Protein AF-A0A0H5QST7-F1 (afdb_monomer_lite)

Foldseek 3Di:
DDDDDDPPPVPPPVVNVVVVLVVVVVVVVVVVVPDDDDDDDDDDDDDDDDDDDDDPPPPDPDPDDDQVPPLDDPPPDPLVVDDLCVQFDCPVQPDDDQVRQVPDDPQFWKWFWDADPNDIDTAIWGFDDADPVVQWTKIWGPSDADPVRHTDIDTDHPLGIGTPPDDPVSSVVRSVSSSVVSVVSSVVVVVVSVVVSDDPVVDDDDDPVVVVVVVVVVVVVVVVVVVVVVVVVVVD

Organism: NCBI:txid70186

Secondary structure (DSSP, 8-state):
------TTGGG--HHHHHHHHHHHHHHHHHHHHS---------------------S-------PPPTTT-S--TTS-GGGG--GGGG--HHHH--S-HHHHHTSSSSEEEEEEEEETTEEEEEEEEEEEEETTTTEEEEEEEEEE-TTSSEEEEEE-GGGEEETTS-HHHHHHHHHHHHHHHHHHHHHHHHHHHHHTS-GGGSPPPPHHHHHHHHHHHHHHHHHHHHHHHHHHTT-

pLDDT: mean 70.68, std 23.51, range [26.77, 97.25]

Radius of gyration: 26.57 Å; chains: 1; bounding box: 48×81×63 Å

Structure (mmCIF, N/CA/C/O backbone):
data_AF-A0A0H5QST7-F1
#
_entry.id   AF-A0A0H5QST7-F1
#
loop_
_atom_site.group_PDB
_atom_site.id
_atom_site.type_symbol
_atom_site.label_atom_id
_atom_site.label_alt_id
_atom_site.label_comp_id
_atom_site.label_asym_id
_atom_site.label_entity_id
_atom_site.label_seq_id
_atom_site.pdbx_PDB_ins_code
_atom_site.Cartn_x
_atom_site.Cartn_y
_atom_site.Cartn_z
_atom_site.occupancy
_atom_site.B_iso_or_equiv
_atom_site.auth_seq_id
_atom_site.auth_comp_id
_atom_site.auth_asym_id
_atom_site.auth_atom_id
_atom_site.pdbx_PDB_model_num
ATOM 1 N N . ILE A 1 1 ? 6.461 12.827 -7.264 1.00 28.70 1 ILE A N 1
ATOM 2 C CA . ILE A 1 1 ? 6.942 13.111 -5.894 1.00 28.70 1 ILE A CA 1
ATOM 3 C C . ILE A 1 1 ? 6.846 11.798 -5.133 1.00 28.70 1 ILE A C 1
ATOM 5 O O . ILE A 1 1 ? 5.751 11.402 -4.749 1.00 28.70 1 ILE A O 1
ATOM 9 N N . GLY A 1 2 ? 7.945 11.042 -5.112 1.00 26.88 2 GLY A N 1
ATOM 10 C CA . GLY A 1 2 ? 8.047 9.799 -4.350 1.00 26.88 2 GLY A CA 1
ATOM 11 C C . GLY A 1 2 ? 8.231 10.144 -2.878 1.00 26.88 2 GLY A C 1
ATOM 12 O O . GLY A 1 2 ? 8.973 11.071 -2.557 1.00 26.88 2 GLY A O 1
ATOM 13 N N . ALA A 1 3 ? 7.509 9.458 -1.999 1.00 29.56 3 ALA A N 1
ATOM 14 C CA . ALA A 1 3 ? 7.717 9.586 -0.568 1.00 29.56 3 ALA A CA 1
ATOM 15 C C . ALA A 1 3 ? 9.060 8.923 -0.231 1.00 29.56 3 ALA A C 1
ATOM 17 O O . ALA A 1 3 ? 9.183 7.703 -0.275 1.00 29.56 3 ALA A O 1
ATOM 18 N N . HIS A 1 4 ? 10.082 9.730 0.040 1.00 26.77 4 HIS A N 1
ATOM 19 C CA . HIS A 1 4 ? 11.300 9.249 0.676 1.00 26.77 4 HIS A CA 1
ATOM 20 C C . HIS A 1 4 ? 10.986 9.054 2.160 1.00 26.77 4 HIS A C 1
ATOM 22 O O . HIS A 1 4 ? 10.865 10.027 2.902 1.00 26.77 4 HIS A O 1
ATOM 28 N N . TYR A 1 5 ? 10.811 7.805 2.583 1.00 37.44 5 TYR A N 1
ATOM 29 C CA . TYR A 1 5 ? 10.709 7.468 3.997 1.00 37.44 5 TYR A CA 1
ATOM 30 C C . TYR A 1 5 ? 12.119 7.286 4.555 1.00 37.44 5 TYR A C 1
ATOM 32 O O . TYR A 1 5 ? 12.871 6.418 4.117 1.00 37.44 5 TYR A O 1
ATOM 40 N N . SER A 1 6 ? 12.489 8.146 5.503 1.00 29.14 6 SER A N 1
ATOM 41 C CA . SER A 1 6 ? 13.682 7.947 6.323 1.00 29.14 6 SER A CA 1
ATOM 42 C C . SER A 1 6 ? 13.403 6.812 7.320 1.00 29.14 6 SER A C 1
ATOM 44 O O . SER A 1 6 ? 12.381 6.872 8.004 1.00 29.14 6 SER A O 1
ATOM 46 N N . PRO A 1 7 ? 14.276 5.800 7.453 1.00 32.72 7 PRO A N 1
ATOM 47 C CA . PRO A 1 7 ? 14.067 4.646 8.335 1.00 32.72 7 PRO A CA 1
ATOM 48 C C . PRO A 1 7 ? 14.171 4.964 9.844 1.00 32.72 7 PRO A C 1
ATOM 50 O O . PRO A 1 7 ? 14.162 4.053 10.663 1.00 32.72 7 PRO A O 1
ATOM 53 N N . HIS A 1 8 ? 14.240 6.240 10.243 1.00 30.84 8 HIS A N 1
ATOM 54 C CA . HIS A 1 8 ? 14.450 6.674 11.635 1.00 30.84 8 HIS A CA 1
ATOM 55 C C . HIS A 1 8 ? 13.199 7.201 12.372 1.00 30.84 8 HIS A C 1
ATOM 57 O O . HIS A 1 8 ? 13.316 7.844 13.415 1.00 30.84 8 HIS A O 1
ATOM 63 N N . VAL A 1 9 ? 11.983 6.923 11.889 1.00 39.91 9 VAL A N 1
ATOM 64 C CA . VAL A 1 9 ? 10.736 7.437 12.511 1.00 39.91 9 VAL A CA 1
ATOM 65 C C . VAL A 1 9 ? 10.459 6.842 13.906 1.00 39.91 9 VAL A C 1
ATOM 67 O O . VAL A 1 9 ? 9.707 7.423 14.685 1.00 39.91 9 VAL A O 1
ATOM 70 N N . SER A 1 10 ? 11.148 5.767 14.294 1.00 37.19 10 SER A N 1
ATOM 71 C CA . SER A 1 10 ? 11.104 5.194 15.649 1.00 37.19 10 SER A CA 1
ATOM 72 C C . SER A 1 10 ? 11.705 6.092 16.747 1.00 37.19 10 SER A C 1
ATOM 74 O O . SER A 1 10 ? 11.619 5.750 17.922 1.00 37.19 10 SER A O 1
ATOM 76 N N . GLN A 1 11 ? 12.269 7.258 16.403 1.00 39.84 11 GLN A N 1
ATOM 77 C CA . GLN A 1 11 ? 12.779 8.253 17.360 1.00 39.84 11 GLN A CA 1
ATOM 78 C C . GLN A 1 11 ? 12.043 9.604 17.310 1.00 39.84 11 GLN A C 1
ATOM 80 O O . GLN A 1 11 ? 12.602 10.635 17.693 1.00 39.84 11 GLN A O 1
ATOM 85 N N . LEU A 1 12 ? 10.780 9.646 16.866 1.00 42.09 12 LEU A N 1
ATOM 86 C CA . LEU A 1 12 ? 9.960 10.845 17.061 1.00 42.09 12 LEU A CA 1
ATOM 87 C C . LEU A 1 12 ? 9.657 11.031 18.555 1.00 42.09 12 LEU A C 1
ATOM 89 O O . LEU A 1 12 ? 8.726 10.464 19.117 1.00 42.09 12 LEU A O 1
ATOM 93 N N . ASN A 1 13 ? 10.508 11.842 19.181 1.00 44.59 13 ASN A N 1
ATOM 94 C CA . ASN A 1 13 ? 10.465 12.296 20.563 1.00 44.59 13 ASN A CA 1
ATOM 95 C C . ASN A 1 13 ? 9.018 12.634 20.979 1.00 44.59 13 ASN A C 1
ATOM 97 O O . ASN A 1 13 ? 8.383 13.488 20.355 1.00 44.59 13 ASN A O 1
ATOM 101 N N . GLY A 1 14 ? 8.487 11.979 22.019 1.00 43.78 14 GLY A N 1
ATOM 102 C CA . GLY A 1 14 ? 7.076 12.089 22.431 1.00 43.78 14 GLY A CA 1
ATOM 103 C C . GLY A 1 14 ? 6.599 13.527 22.693 1.00 43.78 14 GLY A C 1
ATOM 104 O O . GLY A 1 14 ? 5.418 13.834 22.542 1.00 43.78 14 GLY A O 1
ATOM 105 N N . ALA A 1 15 ? 7.527 14.445 22.980 1.00 43.59 15 ALA A N 1
ATOM 106 C CA . ALA A 1 15 ? 7.264 15.878 23.102 1.00 43.59 15 ALA A CA 1
ATOM 107 C C . ALA A 1 15 ? 6.857 16.557 21.773 1.00 43.59 15 ALA A C 1
ATOM 109 O O . ALA A 1 15 ? 6.071 17.507 21.783 1.00 43.59 15 ALA A O 1
ATOM 110 N N . LEU A 1 16 ? 7.358 16.080 20.627 1.00 42.66 16 LEU A N 1
ATOM 111 C CA . LEU A 1 16 ? 6.997 16.592 19.301 1.00 42.66 16 LEU A CA 1
ATOM 112 C C . LEU A 1 16 ? 5.572 16.152 18.933 1.00 42.66 16 LEU A C 1
ATOM 114 O O . LEU A 1 16 ? 4.761 16.980 18.530 1.00 42.66 16 LEU A O 1
ATOM 118 N N . LEU A 1 17 ? 5.243 14.876 19.167 1.00 45.28 17 LEU A N 1
ATOM 119 C CA . LEU A 1 17 ? 3.894 14.321 18.996 1.00 45.28 17 LEU A CA 1
ATOM 120 C C . LEU A 1 17 ? 2.861 15.034 19.886 1.00 45.28 17 LEU A C 1
ATOM 122 O O . LEU A 1 17 ? 1.774 15.362 19.415 1.00 45.28 17 LEU A O 1
ATOM 126 N N . ALA A 1 18 ? 3.211 15.357 21.136 1.00 46.75 18 ALA A N 1
ATOM 127 C CA . ALA A 1 18 ? 2.346 16.123 22.036 1.00 46.75 18 ALA A CA 1
ATOM 128 C C . ALA A 1 18 ? 2.093 17.563 21.545 1.00 46.75 18 ALA A C 1
ATOM 130 O O . ALA A 1 18 ? 0.950 18.020 21.552 1.00 46.75 18 ALA A O 1
ATOM 131 N N . LYS A 1 19 ? 3.126 18.261 21.045 1.00 46.31 19 LYS A N 1
ATOM 132 C CA . LYS A 1 19 ? 2.961 19.588 20.421 1.00 46.31 19 LYS A CA 1
ATOM 133 C C . LYS A 1 19 ? 2.099 19.532 19.156 1.00 46.31 19 LYS A C 1
ATOM 135 O O . LYS A 1 19 ? 1.253 20.401 18.966 1.00 46.31 19 LYS A O 1
ATOM 140 N N . TYR A 1 20 ? 2.257 18.504 18.320 1.00 42.06 20 TYR A N 1
ATOM 141 C CA . TYR A 1 20 ? 1.439 18.330 17.113 1.00 42.06 20 TYR A CA 1
ATOM 142 C C . TYR A 1 20 ? -0.034 18.031 17.429 1.00 42.06 20 TYR A C 1
ATOM 144 O O . TYR A 1 20 ? -0.915 18.584 16.770 1.00 42.06 20 TYR A O 1
ATOM 152 N N . ARG A 1 21 ? -0.316 17.244 18.479 1.00 44.59 21 ARG A N 1
ATOM 153 C CA . ARG A 1 21 ? -1.681 17.022 18.998 1.00 44.59 21 ARG A CA 1
ATOM 154 C C . ARG A 1 21 ? -2.353 18.327 19.443 1.00 44.59 21 ARG A C 1
ATOM 156 O O . ARG A 1 21 ? -3.540 18.515 19.205 1.00 44.59 21 ARG A O 1
ATOM 163 N N . GLN A 1 22 ? -1.590 19.250 20.029 1.00 42.50 22 GLN A N 1
ATOM 164 C CA . GLN A 1 22 ? -2.089 20.564 20.450 1.00 42.50 22 GLN A CA 1
ATOM 165 C C . GLN A 1 22 ? -2.412 21.482 19.254 1.00 42.50 22 GLN A C 1
ATOM 167 O O . GLN A 1 22 ? -3.466 22.111 19.224 1.00 42.50 22 GLN A O 1
ATOM 172 N N . VAL A 1 23 ? -1.552 21.501 18.228 1.00 45.44 23 VAL A N 1
ATOM 173 C CA . VAL A 1 23 ? -1.748 22.309 17.005 1.00 45.44 23 VAL A CA 1
ATOM 174 C C . VAL A 1 23 ? -2.932 21.810 16.166 1.00 45.44 23 VAL A C 1
ATOM 176 O O . VAL A 1 23 ? -3.656 22.618 15.579 1.00 45.44 23 VAL A O 1
ATOM 179 N N . LEU A 1 24 ? -3.177 20.494 16.148 1.00 40.28 24 LEU A N 1
ATOM 180 C CA . LEU A 1 24 ? -4.326 19.896 15.461 1.00 40.28 24 LEU A CA 1
ATOM 181 C C . LEU A 1 24 ? -5.670 20.372 16.026 1.00 40.28 24 LEU A C 1
ATOM 183 O O . LEU A 1 24 ? -6.605 20.503 15.244 1.00 40.28 24 LEU A O 1
ATOM 187 N N . ASN A 1 25 ? -5.766 20.704 17.317 1.00 49.47 25 ASN A N 1
ATOM 188 C CA . ASN A 1 25 ? -6.999 21.232 17.916 1.00 49.47 25 ASN A CA 1
ATOM 189 C C . ASN A 1 25 ? -7.219 22.729 17.620 1.00 49.47 25 ASN A C 1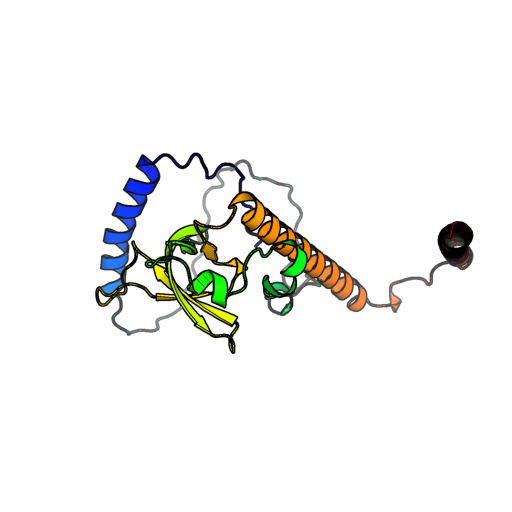
ATOM 191 O O . ASN A 1 25 ? -8.355 23.154 17.404 1.00 49.47 25 ASN A O 1
ATOM 195 N N . ASP A 1 26 ? -6.153 23.532 17.546 1.00 42.44 26 ASP A N 1
ATOM 196 C CA . ASP A 1 26 ? -6.269 24.989 17.373 1.00 42.44 26 ASP A CA 1
ATOM 197 C C . ASP A 1 26 ? -6.456 25.425 15.907 1.00 42.44 26 ASP A C 1
ATOM 199 O O . ASP A 1 26 ? -7.198 26.374 15.620 1.00 42.44 26 ASP A O 1
ATOM 203 N N . GLU A 1 27 ? -5.809 24.752 14.947 1.00 44.69 27 GLU A N 1
ATOM 204 C CA . GLU A 1 27 ? -5.917 25.119 13.527 1.00 44.69 27 GLU A CA 1
ATOM 205 C C . GLU A 1 27 ? -7.172 24.569 12.842 1.00 44.69 27 GLU A C 1
ATOM 207 O O . GLU A 1 27 ? -7.742 25.242 11.975 1.00 44.69 27 GLU A O 1
ATOM 212 N N . THR A 1 28 ? -7.639 23.379 13.227 1.00 45.34 28 THR A N 1
ATOM 213 C CA . THR A 1 28 ? -8.877 22.798 12.679 1.00 45.34 28 THR A CA 1
ATOM 214 C C . THR A 1 28 ? -10.099 23.623 13.092 1.00 45.34 28 THR A C 1
ATOM 216 O O . THR A 1 28 ? -10.933 23.952 12.244 1.00 45.34 28 THR A O 1
ATOM 219 N N . MET A 1 29 ? -10.141 24.098 14.343 1.00 38.53 29 MET A N 1
ATOM 220 C CA . MET A 1 29 ? -11.200 24.980 14.851 1.00 38.53 29 MET A CA 1
ATOM 221 C C . MET A 1 29 ? -11.201 26.370 14.196 1.00 38.53 29 MET A C 1
ATOM 223 O O . MET A 1 29 ? -12.265 26.970 14.015 1.00 38.53 29 MET A O 1
ATOM 227 N N . LYS A 1 30 ? -10.034 26.890 13.784 1.00 44.88 30 LYS A N 1
ATOM 228 C CA . LYS A 1 30 ? -9.943 28.147 13.018 1.00 44.88 30 LYS A CA 1
ATOM 229 C C . LYS A 1 30 ? -10.369 27.979 11.558 1.00 44.88 30 LYS A C 1
ATOM 231 O O . LYS A 1 30 ? -11.057 28.854 11.033 1.00 44.88 30 LYS A O 1
ATOM 236 N N . LYS A 1 31 ? -10.019 26.863 10.906 1.00 44.50 31 LYS A N 1
ATOM 237 C CA . LYS A 1 31 ? -10.370 26.609 9.494 1.00 44.50 31 LYS A CA 1
ATOM 238 C C . LYS A 1 31 ? -11.851 26.263 9.288 1.00 44.50 31 LYS A C 1
ATOM 240 O O . LYS A 1 31 ? -12.390 26.582 8.231 1.00 44.50 31 LYS A O 1
ATOM 245 N N . LEU A 1 32 ? -12.539 25.730 10.301 1.00 41.19 32 LEU A N 1
ATOM 246 C CA . LEU A 1 32 ? -13.988 25.480 10.243 1.00 41.19 32 LEU A CA 1
ATOM 247 C C . LEU A 1 32 ? -14.849 26.745 10.437 1.00 41.19 32 LEU A C 1
ATOM 249 O O . LEU A 1 32 ? -15.983 26.782 9.971 1.00 41.19 32 LEU A O 1
ATOM 253 N N . LYS A 1 33 ? -14.322 27.819 11.047 1.00 40.47 33 LYS A N 1
ATOM 254 C CA . LYS A 1 33 ? -15.057 29.091 11.228 1.00 40.47 33 LYS A CA 1
ATOM 255 C C . LYS A 1 33 ? -14.907 30.086 10.067 1.00 40.47 33 LYS A C 1
ATOM 257 O O . LYS A 1 33 ? -15.639 31.072 10.019 1.00 40.47 33 LYS A O 1
ATOM 262 N N . ALA A 1 34 ? -13.973 29.856 9.142 1.00 40.47 34 ALA A N 1
ATOM 263 C CA . ALA A 1 34 ? -13.536 30.857 8.161 1.00 40.47 34 ALA A CA 1
ATOM 264 C C . ALA A 1 34 ? -14.005 30.616 6.712 1.00 40.47 34 ALA A C 1
ATOM 266 O O . ALA A 1 34 ? -13.448 31.204 5.789 1.00 40.47 34 ALA A O 1
ATOM 267 N N . THR A 1 35 ? -15.029 29.792 6.475 1.00 36.38 35 THR A N 1
ATOM 268 C CA . THR A 1 35 ? -15.587 29.604 5.124 1.00 36.38 35 THR A CA 1
ATOM 269 C C . THR A 1 35 ? -17.031 30.095 5.044 1.00 36.38 35 THR A C 1
ATOM 271 O O . THR A 1 35 ? -17.990 29.339 5.143 1.00 36.38 35 THR A O 1
ATOM 274 N N . LYS A 1 36 ? -17.196 31.405 4.819 1.00 32.91 36 LYS A N 1
ATOM 275 C CA . LYS A 1 36 ? -18.381 31.912 4.109 1.00 32.91 36 LYS A CA 1
ATOM 276 C C . LYS A 1 36 ? -18.106 31.823 2.602 1.00 32.91 36 LYS A C 1
ATOM 278 O O . LYS A 1 36 ? -17.020 32.227 2.181 1.00 32.91 36 LYS A O 1
ATOM 283 N N . PRO A 1 37 ? -19.043 31.326 1.777 1.00 42.66 37 PRO A N 1
ATOM 284 C CA . PRO A 1 37 ? -18.826 31.192 0.347 1.00 42.66 37 PRO A CA 1
ATOM 285 C C . PRO A 1 37 ? -19.192 32.510 -0.330 1.00 42.66 37 PRO A C 1
ATOM 287 O O . PRO A 1 37 ? -20.360 32.775 -0.597 1.00 42.66 37 PRO A O 1
ATOM 290 N N . SER A 1 38 ? -18.209 33.361 -0.611 1.00 35.00 38 SER A N 1
ATOM 291 C CA . SER A 1 38 ? -18.441 34.489 -1.516 1.00 35.00 38 SER A CA 1
ATOM 292 C C . SER A 1 38 ? -17.148 35.139 -1.991 1.00 35.00 38 SER A C 1
ATOM 294 O O . SER A 1 38 ? -16.234 35.372 -1.208 1.00 35.00 38 SER A O 1
ATOM 296 N N . ALA A 1 39 ? -17.189 35.521 -3.269 1.00 30.84 39 ALA A N 1
ATOM 297 C CA . ALA A 1 39 ? -16.342 36.494 -3.953 1.00 30.84 39 ALA A CA 1
ATOM 298 C C . ALA A 1 39 ? -15.023 35.987 -4.564 1.00 30.84 39 ALA A C 1
ATOM 300 O O . ALA A 1 39 ? -13.921 36.170 -4.059 1.00 30.84 39 ALA A O 1
ATOM 301 N N . SER A 1 40 ? -15.181 35.468 -5.784 1.00 42.47 40 SER A N 1
ATOM 302 C CA . SER A 1 40 ? -14.319 35.784 -6.927 1.00 42.47 40 SER A CA 1
ATOM 303 C C . SER A 1 40 ? -13.827 37.238 -6.889 1.00 42.47 40 SER A C 1
ATOM 305 O O . SER A 1 40 ? -14.658 38.142 -6.898 1.00 42.47 40 SER A O 1
ATOM 307 N N . LEU A 1 41 ? -12.508 37.470 -6.905 1.00 34.81 41 LEU A N 1
ATOM 308 C CA . LEU A 1 41 ? -11.925 38.733 -7.370 1.00 34.81 41 LEU A CA 1
ATOM 309 C C . LEU A 1 41 ? -10.435 38.604 -7.747 1.00 34.81 41 LEU A C 1
ATOM 311 O O . LEU A 1 41 ? -9.552 38.438 -6.918 1.00 34.81 41 LEU A O 1
ATOM 315 N N . LYS A 1 42 ? -10.220 38.733 -9.060 1.00 36.62 42 LYS A N 1
ATOM 316 C CA . LYS A 1 42 ? -9.192 39.516 -9.769 1.00 36.62 42 LYS A CA 1
ATOM 317 C C . LYS A 1 42 ? -7.708 39.365 -9.386 1.00 36.62 42 LYS A C 1
ATOM 319 O O . LYS A 1 42 ? -7.176 39.952 -8.456 1.00 36.62 42 LYS A O 1
ATOM 324 N N . ARG A 1 43 ? -7.029 38.725 -10.336 1.00 42.44 43 ARG A N 1
ATOM 325 C CA . ARG A 1 43 ? -5.617 38.816 -10.721 1.00 42.44 43 ARG A CA 1
ATOM 326 C C . ARG A 1 43 ? -5.138 40.268 -10.916 1.00 42.44 43 ARG A C 1
ATOM 328 O O . ARG A 1 43 ? -5.661 40.964 -11.783 1.00 42.44 43 ARG A O 1
ATOM 335 N N . THR A 1 44 ? -4.052 40.655 -10.243 1.00 34.69 44 THR A N 1
ATOM 336 C CA . THR A 1 44 ? -3.187 41.788 -10.633 1.00 34.69 44 THR A CA 1
ATOM 337 C C . THR A 1 44 ? -1.712 41.466 -10.384 1.00 34.69 44 THR A C 1
ATOM 339 O O . THR A 1 44 ? -1.338 41.021 -9.303 1.00 34.69 44 THR A O 1
ATOM 342 N N . LYS A 1 45 ? -0.884 41.693 -11.413 1.00 44.22 45 LYS A N 1
ATOM 343 C CA . LYS A 1 45 ? 0.584 41.581 -11.408 1.00 44.22 45 LYS A CA 1
ATOM 344 C C . LYS A 1 45 ? 1.217 42.744 -10.633 1.00 44.22 45 LYS A C 1
ATOM 346 O O . LYS A 1 45 ? 0.819 43.884 -10.862 1.00 44.22 45 LYS A O 1
ATOM 351 N N . LYS A 1 46 ? 2.296 42.489 -9.886 1.00 34.47 46 LYS A N 1
ATOM 352 C CA . LYS A 1 46 ? 3.408 43.446 -9.750 1.00 34.47 46 LYS A CA 1
ATOM 353 C C . LYS A 1 46 ? 4.699 42.740 -9.331 1.00 34.47 46 LYS A C 1
ATOM 355 O O . LYS A 1 46 ? 4.701 41.938 -8.407 1.00 34.47 46 LYS A O 1
ATOM 360 N N . ASN A 1 47 ? 5.762 43.048 -10.068 1.00 41.19 47 ASN A N 1
ATOM 361 C CA . ASN A 1 47 ? 7.123 42.562 -9.878 1.00 41.19 47 ASN A CA 1
ATOM 362 C C . ASN A 1 47 ? 7.759 43.222 -8.648 1.00 41.19 47 ASN A C 1
ATOM 364 O O . ASN A 1 47 ? 7.720 44.447 -8.532 1.00 41.19 47 ASN A O 1
ATOM 368 N N . HIS A 1 48 ? 8.404 42.423 -7.801 1.00 29.92 48 HIS A N 1
ATOM 369 C CA . HIS A 1 48 ? 9.402 42.878 -6.839 1.00 29.92 48 HIS A CA 1
ATOM 370 C C . HIS A 1 48 ? 10.452 41.769 -6.687 1.00 29.92 48 HIS A C 1
ATOM 372 O O . HIS A 1 48 ? 10.116 40.651 -6.310 1.00 29.92 48 HIS A O 1
ATOM 378 N N . ILE A 1 49 ? 11.694 42.071 -7.062 1.00 44.72 49 ILE A N 1
ATOM 379 C CA . ILE A 1 49 ? 12.885 41.280 -6.732 1.00 44.72 49 ILE A CA 1
ATOM 380 C C . ILE A 1 49 ? 13.508 42.004 -5.539 1.00 44.72 49 ILE A C 1
ATOM 382 O O . ILE A 1 49 ? 13.752 43.208 -5.662 1.00 44.72 49 ILE A O 1
ATOM 386 N N . PRO A 1 50 ? 13.732 41.319 -4.406 1.00 38.47 50 PRO A N 1
ATOM 387 C CA . PRO A 1 50 ? 15.074 41.425 -3.841 1.00 38.47 50 PRO A CA 1
ATOM 388 C C . PRO A 1 50 ? 15.614 40.160 -3.149 1.00 38.47 50 PRO A C 1
ATOM 390 O O . PRO A 1 50 ? 14.885 39.362 -2.571 1.00 38.47 50 PRO A O 1
ATOM 393 N N . GLU A 1 51 ? 16.948 40.111 -3.199 1.00 30.42 51 GLU A N 1
ATOM 394 C CA . GLU A 1 51 ? 17.906 39.520 -2.256 1.00 30.42 51 GLU A CA 1
ATOM 395 C C . GLU A 1 51 ? 18.067 37.990 -2.209 1.00 30.42 51 GLU A C 1
ATOM 397 O O . GLU A 1 51 ? 17.327 37.243 -1.576 1.00 30.42 51 GLU A O 1
ATOM 402 N N . VAL A 1 52 ? 19.122 37.533 -2.892 1.00 35.22 52 VAL A N 1
ATOM 403 C CA . VAL A 1 52 ? 19.597 36.148 -2.916 1.00 35.22 52 VAL A CA 1
ATOM 404 C C . VAL A 1 52 ? 20.373 35.866 -1.628 1.00 35.22 52 VAL A C 1
ATOM 406 O O . VAL A 1 52 ? 21.540 36.235 -1.510 1.00 35.22 52 VAL A O 1
ATOM 409 N N . GLN A 1 53 ? 19.749 35.168 -0.679 1.00 31.91 53 GLN A N 1
ATOM 410 C CA . GLN A 1 53 ? 20.484 34.356 0.290 1.00 31.91 53 GLN A CA 1
ATOM 411 C C . GLN A 1 53 ? 20.774 32.997 -0.353 1.00 31.91 53 GLN A C 1
ATOM 413 O O . GLN A 1 53 ? 19.863 32.241 -0.687 1.00 31.91 53 GLN A O 1
ATOM 418 N N . TYR A 1 54 ? 22.058 32.715 -0.574 1.00 34.94 54 TYR A N 1
ATOM 419 C CA . TYR A 1 54 ? 22.533 31.431 -1.078 1.00 34.94 54 TYR A CA 1
ATOM 420 C C . TYR A 1 54 ? 22.332 30.352 -0.008 1.00 34.94 54 TYR A C 1
ATOM 422 O O . TYR A 1 54 ? 23.096 30.287 0.954 1.00 34.94 54 TYR A O 1
ATOM 430 N N . ASP A 1 55 ? 21.309 29.517 -0.185 1.00 33.69 55 ASP A N 1
ATOM 431 C CA . ASP A 1 55 ? 21.098 28.302 0.603 1.00 33.69 55 ASP A CA 1
ATOM 432 C C . ASP A 1 55 ? 21.770 27.107 -0.097 1.00 33.69 55 ASP A C 1
ATOM 434 O O . ASP A 1 55 ? 21.851 27.059 -1.328 1.00 33.69 55 ASP A O 1
ATOM 438 N N . ALA A 1 56 ? 22.294 26.159 0.678 1.00 35.62 56 ALA A N 1
ATOM 439 C CA . ALA A 1 56 ? 23.297 25.155 0.294 1.00 35.62 56 ALA A CA 1
ATOM 440 C C . ALA A 1 56 ? 22.801 24.033 -0.656 1.00 35.62 56 ALA A C 1
ATOM 442 O O . ALA A 1 56 ? 23.308 22.912 -0.636 1.00 35.62 56 ALA A O 1
ATOM 443 N N . LEU A 1 57 ? 21.824 24.331 -1.515 1.00 38.12 57 LEU A N 1
ATOM 444 C CA . LEU A 1 57 ? 21.263 23.451 -2.542 1.00 38.12 57 LEU A CA 1
ATOM 445 C C . LEU A 1 57 ? 21.475 23.999 -3.962 1.00 38.12 57 LEU A C 1
ATOM 447 O O . LEU A 1 57 ? 20.683 23.709 -4.859 1.00 38.12 57 LEU A O 1
ATOM 451 N N . SER A 1 58 ? 22.564 24.740 -4.205 1.00 35.94 58 SER A N 1
ATOM 452 C CA . SER A 1 58 ? 23.055 25.048 -5.559 1.00 35.94 58 SER A CA 1
ATOM 453 C C . SER A 1 58 ? 23.604 23.791 -6.253 1.00 35.94 58 SER A C 1
ATOM 455 O O . SER A 1 58 ? 24.763 23.688 -6.653 1.00 35.94 58 SER A O 1
ATOM 457 N N . ILE A 1 59 ? 22.735 22.799 -6.424 1.00 35.91 59 ILE A N 1
ATOM 458 C CA . ILE A 1 59 ? 22.929 21.697 -7.350 1.00 35.91 59 ILE A CA 1
ATOM 459 C C . ILE A 1 59 ? 22.867 22.326 -8.740 1.00 35.91 59 ILE A C 1
ATOM 461 O O . ILE A 1 59 ? 21.786 22.605 -9.236 1.00 35.91 59 ILE A O 1
ATOM 465 N N . ALA A 1 60 ? 24.053 22.605 -9.286 1.00 31.45 60 ALA A N 1
ATOM 466 C CA . ALA A 1 60 ? 24.388 22.847 -10.686 1.00 31.45 60 ALA A CA 1
ATOM 467 C C . ALA A 1 60 ? 23.349 23.618 -11.527 1.00 31.45 60 ALA A C 1
ATOM 469 O O . ALA A 1 60 ? 22.269 23.119 -11.826 1.00 31.45 60 ALA A O 1
ATOM 470 N N . ASN A 1 61 ? 23.757 24.787 -12.031 1.00 34.19 61 ASN A N 1
ATOM 471 C CA . ASN A 1 61 ? 23.102 25.547 -13.103 1.00 34.19 61 ASN A CA 1
ATOM 472 C C . ASN A 1 61 ? 22.970 24.737 -14.415 1.00 34.19 61 ASN A C 1
ATOM 474 O O . ASN A 1 61 ? 23.556 25.087 -15.437 1.00 34.19 61 ASN A O 1
ATOM 478 N N . TYR A 1 62 ? 22.188 23.663 -14.423 1.00 33.06 62 TYR A N 1
ATOM 479 C CA . TYR A 1 62 ? 21.589 23.153 -15.639 1.00 33.06 62 TYR A CA 1
ATOM 480 C C . TYR A 1 62 ? 20.400 24.061 -15.929 1.00 33.06 62 TYR A C 1
ATOM 482 O O . TYR A 1 62 ? 19.425 24.081 -15.179 1.00 33.06 62 TYR A O 1
ATOM 490 N N . GLN A 1 63 ? 20.492 24.842 -17.006 1.00 35.56 63 GLN A N 1
ATOM 491 C CA . GLN A 1 63 ? 19.318 25.436 -17.636 1.00 35.56 63 GLN A CA 1
ATOM 492 C C . GLN A 1 63 ? 18.401 24.279 -18.039 1.00 35.56 63 GLN A C 1
ATOM 494 O O . GLN A 1 63 ? 18.576 23.662 -19.087 1.00 35.56 63 GLN A O 1
ATOM 499 N N . LEU A 1 64 ? 17.475 23.924 -17.150 1.00 41.56 64 LEU A N 1
ATOM 500 C CA . LEU A 1 64 ? 16.442 22.950 -17.451 1.00 41.56 64 LEU A CA 1
ATOM 501 C C . LEU A 1 64 ? 15.608 23.514 -18.613 1.00 41.56 64 LEU A C 1
ATOM 503 O O . LEU A 1 64 ? 15.272 24.703 -18.582 1.00 41.56 64 LEU A O 1
ATOM 507 N N . PRO A 1 65 ? 15.291 22.703 -19.637 1.00 38.62 65 PRO A N 1
ATOM 508 C CA . PRO A 1 65 ? 14.452 23.145 -20.740 1.00 38.62 65 PRO A CA 1
ATOM 509 C C . PRO A 1 65 ? 13.133 23.726 -20.220 1.00 38.62 65 PRO A C 1
ATOM 511 O O . PRO A 1 65 ? 12.590 23.261 -19.213 1.00 38.62 65 PRO A O 1
ATOM 514 N N . SER A 1 66 ? 12.612 24.732 -20.926 1.00 45.44 66 SER A N 1
ATOM 515 C CA . SER A 1 66 ? 11.261 25.255 -20.706 1.00 45.44 66 SER A CA 1
ATOM 516 C C . SER A 1 66 ? 10.259 24.096 -20.651 1.00 45.44 66 SER A C 1
ATOM 518 O O . SER A 1 66 ? 10.410 23.114 -21.373 1.00 45.44 66 SER A O 1
ATOM 520 N N . CYS A 1 67 ? 9.213 24.184 -19.823 1.00 43.28 67 CYS A N 1
ATOM 521 C CA . CYS A 1 67 ? 8.220 23.109 -19.684 1.00 43.28 67 CYS A CA 1
ATOM 522 C C . CYS A 1 67 ? 7.516 22.732 -21.005 1.00 43.28 67 CYS A C 1
ATOM 524 O O . CYS A 1 67 ? 6.946 21.649 -21.090 1.00 43.28 67 CYS A O 1
ATOM 526 N N . ASN A 1 68 ? 7.598 23.589 -22.030 1.00 44.88 68 ASN A N 1
ATOM 527 C CA . ASN A 1 68 ? 7.125 23.315 -23.388 1.00 44.88 68 ASN A CA 1
ATOM 528 C C . ASN A 1 68 ? 8.108 22.490 -24.247 1.00 44.88 68 ASN A C 1
ATOM 530 O O . ASN A 1 68 ? 7.682 21.919 -25.245 1.00 44.88 68 ASN A O 1
ATOM 534 N N . ASP A 1 69 ? 9.386 22.404 -23.864 1.00 46.12 69 ASP A N 1
ATOM 535 C CA . ASP A 1 69 ? 10.440 21.626 -24.540 1.00 46.12 69 ASP A CA 1
ATOM 536 C C . ASP A 1 69 ? 10.684 20.259 -23.876 1.00 46.12 69 ASP A C 1
ATOM 538 O O . ASP A 1 69 ? 11.503 19.456 -24.332 1.00 46.12 69 ASP A O 1
ATOM 542 N N . LEU A 1 70 ? 9.978 19.965 -22.781 1.00 45.81 70 LEU A N 1
ATOM 543 C CA . LEU A 1 70 ? 9.992 18.639 -22.186 1.00 45.81 70 LEU A CA 1
ATOM 544 C C . LEU A 1 70 ? 9.168 17.700 -23.074 1.00 45.81 70 LEU A C 1
ATOM 546 O O . LEU A 1 70 ? 7.953 17.828 -23.181 1.00 45.81 70 LEU A O 1
ATOM 550 N N . VAL A 1 71 ? 9.819 16.668 -23.621 1.00 52.19 71 VAL A N 1
ATOM 551 C CA . VAL A 1 71 ? 9.152 15.492 -24.228 1.00 52.19 71 VAL A CA 1
ATOM 552 C C . VAL A 1 71 ? 8.166 14.833 -23.238 1.00 52.19 71 VAL A C 1
ATOM 554 O O . VAL A 1 71 ? 7.289 14.059 -23.615 1.00 52.19 71 VAL A O 1
ATOM 557 N N . TYR A 1 72 ? 8.297 15.158 -21.951 1.00 45.91 72 TYR A N 1
ATOM 558 C CA . TYR A 1 72 ? 7.485 14.671 -20.853 1.00 45.91 72 TYR A CA 1
ATOM 559 C C . TYR A 1 72 ? 6.463 15.728 -20.394 1.00 45.91 72 TYR A C 1
ATOM 561 O O . TYR A 1 72 ? 6.817 16.673 -19.691 1.00 45.91 72 TYR A O 1
ATOM 569 N N . ASP A 1 73 ? 5.185 15.532 -20.740 1.00 50.78 73 ASP A N 1
ATOM 570 C CA . ASP A 1 73 ? 4.059 16.281 -20.164 1.00 50.78 73 ASP A CA 1
ATOM 571 C C . ASP A 1 73 ? 3.676 15.679 -18.792 1.00 50.78 73 ASP A C 1
ATOM 573 O O . ASP A 1 73 ? 3.117 14.574 -18.736 1.00 50.78 73 ASP A O 1
ATOM 577 N N . PRO A 1 74 ? 3.928 16.376 -17.668 1.00 49.25 74 PRO A N 1
ATOM 578 C CA . PRO A 1 74 ? 3.597 15.877 -16.335 1.00 49.25 74 PRO A CA 1
ATOM 579 C C . PRO A 1 74 ? 2.085 15.732 -16.088 1.00 49.25 74 PRO A C 1
ATOM 581 O O . PRO A 1 74 ? 1.702 15.042 -15.143 1.00 49.25 74 PRO A O 1
ATOM 584 N N . ASN A 1 75 ? 1.220 16.326 -16.920 1.00 48.56 75 ASN A N 1
ATOM 585 C CA . ASN A 1 75 ? -0.235 16.282 -16.749 1.00 48.56 75 ASN A CA 1
ATOM 586 C C . ASN A 1 75 ? -0.915 15.072 -17.414 1.00 48.56 75 ASN A C 1
ATOM 588 O O . ASN A 1 75 ? -2.091 14.815 -17.141 1.00 48.56 75 ASN A O 1
ATOM 592 N N . ARG A 1 76 ? -0.216 14.300 -18.261 1.00 49.66 76 ARG A N 1
ATOM 593 C CA . ARG A 1 76 ? -0.835 13.214 -19.052 1.00 49.66 76 ARG A CA 1
ATOM 594 C C . ARG A 1 76 ? -0.785 11.823 -18.430 1.00 49.66 76 ARG A C 1
ATOM 596 O O . ARG A 1 76 ? -1.538 10.945 -18.861 1.00 49.66 76 ARG A O 1
ATOM 603 N N . ASP A 1 77 ? 0.059 11.580 -17.434 1.00 55.28 77 ASP A N 1
ATOM 604 C CA . ASP A 1 77 ? 0.442 10.199 -17.151 1.00 55.28 77 ASP A CA 1
ATOM 605 C C . ASP A 1 77 ? -0.465 9.520 -16.108 1.00 55.28 77 ASP A C 1
ATOM 607 O O . ASP A 1 77 ? -0.251 9.595 -14.895 1.00 55.28 77 ASP A O 1
ATOM 611 N N . ARG A 1 78 ? -1.475 8.774 -16.591 1.00 55.34 78 ARG A N 1
ATOM 612 C CA . ARG A 1 78 ? -2.267 7.811 -15.785 1.00 55.34 78 ARG A CA 1
ATOM 613 C C . ARG A 1 78 ? -1.370 6.848 -14.988 1.00 55.34 78 ARG A C 1
ATOM 615 O O . ARG A 1 78 ? -1.785 6.317 -13.966 1.00 55.34 78 ARG A O 1
ATOM 622 N N . VAL A 1 79 ? -0.125 6.681 -15.426 1.00 53.34 79 VAL A N 1
ATOM 623 C CA . VAL A 1 79 ? 0.912 5.815 -14.857 1.00 53.34 79 VAL A CA 1
ATOM 624 C C . VAL A 1 79 ? 1.449 6.344 -13.522 1.00 53.34 79 VAL A C 1
ATOM 626 O O . VAL A 1 79 ? 1.826 5.562 -12.649 1.00 53.34 79 VAL A O 1
ATOM 629 N N . GLN A 1 80 ? 1.413 7.660 -13.279 1.00 59.53 80 GLN A N 1
ATOM 630 C CA . GLN A 1 80 ? 1.719 8.183 -11.941 1.00 59.53 80 GLN A CA 1
ATOM 631 C C . GLN A 1 80 ? 0.672 7.767 -10.897 1.00 59.53 80 GLN A C 1
ATOM 633 O O . GLN A 1 80 ? 0.975 7.779 -9.705 1.00 59.53 80 GLN A O 1
ATOM 638 N N . ARG A 1 81 ? -0.528 7.364 -11.340 1.00 69.94 81 ARG A N 1
ATOM 639 C CA . ARG A 1 81 ? -1.665 6.981 -10.492 1.00 69.94 81 ARG A CA 1
ATOM 640 C C . ARG A 1 81 ? -1.830 5.467 -10.331 1.00 69.94 81 ARG A C 1
ATOM 642 O O . ARG A 1 81 ? -2.894 5.029 -9.904 1.00 69.94 81 ARG A O 1
ATOM 649 N N . LEU A 1 82 ? -0.816 4.665 -10.672 1.00 80.31 82 LEU A N 1
ATOM 650 C CA . LEU A 1 82 ? -0.864 3.221 -10.427 1.00 80.31 82 LEU A CA 1
ATOM 651 C C . LEU A 1 82 ? -1.039 2.952 -8.927 1.00 80.31 82 LEU A C 1
ATOM 653 O O . LEU A 1 82 ? -0.239 3.412 -8.104 1.00 80.31 82 LEU A O 1
ATOM 657 N N . SER A 1 83 ? -2.111 2.230 -8.596 1.00 87.19 83 SER A N 1
ATOM 658 C CA . SER A 1 83 ? -2.398 1.806 -7.228 1.00 87.19 83 SER A CA 1
ATOM 659 C C . SER A 1 83 ? -1.316 0.850 -6.741 1.00 87.19 83 SER A C 1
ATOM 661 O O . SER A 1 83 ? -0.764 0.087 -7.531 1.00 87.19 83 SER A O 1
ATOM 663 N N . LEU A 1 84 ? -1.020 0.892 -5.443 1.00 89.44 84 LEU A N 1
ATOM 664 C CA . LEU A 1 84 ? -0.001 0.031 -4.851 1.00 89.44 84 LEU A CA 1
ATOM 665 C C . LEU A 1 84 ? -0.414 -1.448 -4.880 1.00 89.44 84 LEU A C 1
ATOM 667 O O . LEU A 1 84 ? 0.425 -2.302 -5.121 1.00 89.44 84 LEU A O 1
ATOM 671 N N . GLU A 1 85 ? -1.712 -1.720 -4.754 1.00 89.81 85 GLU A N 1
ATOM 672 C CA . GLU A 1 85 ? -2.271 -3.081 -4.767 1.00 89.81 85 GLU A CA 1
ATOM 673 C C . GLU A 1 85 ? -2.048 -3.846 -6.076 1.00 89.81 85 GLU A C 1
ATOM 675 O O . GLU A 1 85 ? -2.184 -5.057 -6.107 1.00 89.81 85 GLU A O 1
ATOM 680 N N . LEU A 1 86 ? -1.737 -3.155 -7.180 1.00 89.38 86 LEU A N 1
ATOM 681 C CA . LEU A 1 86 ? -1.420 -3.824 -8.450 1.00 89.38 86 LEU A CA 1
ATOM 682 C C . LEU A 1 86 ? -0.082 -4.575 -8.401 1.00 89.38 86 LEU A C 1
ATOM 684 O O . LEU A 1 86 ? 0.221 -5.334 -9.315 1.00 89.38 86 LEU A O 1
ATOM 688 N N . PHE A 1 87 ? 0.728 -4.301 -7.381 1.00 91.00 87 PHE A N 1
ATOM 689 C CA . PHE A 1 87 ? 2.054 -4.873 -7.167 1.00 91.00 87 PHE A CA 1
ATOM 690 C C . PHE A 1 87 ? 2.099 -5.741 -5.914 1.00 91.00 87 PHE A C 1
ATOM 692 O O . PHE A 1 87 ? 3.187 -6.090 -5.462 1.00 91.00 87 PHE A O 1
ATOM 699 N N . ASP A 1 88 ? 0.932 -6.004 -5.332 1.00 91.69 88 ASP A N 1
ATOM 700 C CA . ASP A 1 88 ? 0.805 -6.785 -4.121 1.00 91.69 88 ASP A CA 1
ATOM 701 C C . ASP A 1 88 ? 0.825 -8.278 -4.438 1.00 91.69 88 ASP A C 1
ATOM 703 O O . ASP A 1 88 ? 0.190 -8.719 -5.396 1.00 91.69 88 ASP A O 1
ATOM 707 N N . ASP A 1 89 ? 1.545 -9.031 -3.614 1.00 89.44 89 ASP A N 1
ATOM 708 C CA . ASP A 1 89 ? 1.602 -10.487 -3.662 1.00 89.44 89 ASP A CA 1
ATOM 709 C C . ASP A 1 89 ? 1.066 -11.030 -2.327 1.00 89.44 89 ASP A C 1
ATOM 711 O O . ASP A 1 89 ? 1.805 -11.119 -1.337 1.00 89.44 89 ASP A O 1
ATOM 715 N N . PRO A 1 90 ? -0.248 -11.303 -2.239 1.00 87.75 90 PRO A N 1
ATOM 716 C CA . PRO A 1 90 ? -0.836 -11.796 -1.006 1.00 87.75 90 PRO A CA 1
ATOM 717 C C . PRO A 1 90 ? -0.322 -13.196 -0.651 1.00 87.75 90 PRO A C 1
ATOM 719 O O . PRO A 1 90 ? -0.194 -13.480 0.534 1.00 87.75 90 PRO A O 1
ATOM 722 N N . ASP A 1 91 ? 0.034 -14.036 -1.625 1.00 87.12 91 ASP A N 1
ATOM 723 C CA . ASP A 1 91 ? 0.448 -15.420 -1.370 1.00 87.12 91 ASP A CA 1
ATOM 724 C C . ASP A 1 91 ? 1.802 -15.485 -0.645 1.00 87.12 91 ASP A C 1
ATOM 726 O O . ASP A 1 91 ? 2.028 -16.360 0.194 1.00 87.12 91 ASP A O 1
ATOM 730 N N . GLU A 1 92 ? 2.704 -14.539 -0.927 1.00 87.88 92 GLU A N 1
ATOM 731 C CA . GLU A 1 92 ? 4.014 -14.479 -0.273 1.00 87.88 92 GLU A CA 1
ATOM 732 C C . GLU A 1 92 ? 3.957 -13.843 1.121 1.00 87.88 92 GLU A C 1
ATOM 734 O O . GLU A 1 92 ? 4.683 -14.282 2.019 1.00 87.88 92 GLU A O 1
ATOM 739 N N . PHE A 1 93 ? 3.129 -12.810 1.323 1.00 88.62 93 PHE A N 1
ATOM 740 C CA . PHE A 1 93 ? 3.200 -11.954 2.515 1.00 88.62 93 PHE A CA 1
ATOM 741 C C . PHE A 1 93 ? 2.010 -12.071 3.467 1.00 88.62 93 PHE A C 1
ATOM 743 O O . PHE A 1 93 ? 2.204 -11.920 4.679 1.00 88.62 93 PHE A O 1
ATOM 750 N N . GLU A 1 94 ? 0.801 -12.309 2.963 1.00 89.06 94 GLU A N 1
ATOM 751 C CA . GLU A 1 94 ? -0.407 -12.337 3.785 1.00 89.06 94 GLU A CA 1
ATOM 752 C C . GLU A 1 94 ? -0.413 -13.572 4.691 1.00 89.06 94 GLU A C 1
ATOM 754 O O . GLU A 1 94 ? -0.023 -14.666 4.294 1.00 89.06 94 GLU A O 1
ATOM 759 N N . THR A 1 95 ? -0.826 -13.386 5.945 1.00 90.62 95 THR A N 1
ATOM 760 C CA . THR A 1 95 ? -0.897 -14.491 6.923 1.00 90.62 95 THR A CA 1
ATOM 761 C C . THR A 1 95 ? -2.323 -14.922 7.213 1.00 90.62 95 THR A C 1
ATOM 763 O O . THR A 1 95 ? -2.532 -16.029 7.701 1.00 90.62 95 THR A O 1
ATOM 766 N N . ARG A 1 96 ? -3.291 -14.043 6.938 1.00 93.81 96 ARG A N 1
ATOM 767 C CA . ARG A 1 96 ? -4.710 -14.271 7.183 1.00 93.81 96 ARG A CA 1
ATOM 768 C C . ARG A 1 96 ? -5.547 -13.649 6.076 1.00 93.81 96 ARG A C 1
ATOM 770 O O . ARG A 1 96 ? -5.251 -12.565 5.573 1.00 93.81 96 ARG A O 1
ATOM 777 N N . THR A 1 97 ? -6.630 -14.316 5.731 1.00 93.62 97 THR A N 1
ATOM 778 C CA . THR A 1 97 ? -7.670 -13.776 4.859 1.00 93.62 97 THR A CA 1
ATOM 779 C C . THR A 1 97 ? -8.385 -12.591 5.526 1.00 93.62 97 THR A C 1
ATOM 781 O O . THR A 1 97 ? -8.344 -12.443 6.752 1.00 93.62 97 THR A O 1
ATOM 784 N N . PRO A 1 98 ? -9.072 -11.725 4.760 1.00 94.25 98 PRO A N 1
ATOM 785 C CA . PRO A 1 98 ? -9.847 -10.629 5.338 1.00 94.25 98 PRO A CA 1
ATOM 786 C C . PRO A 1 98 ? -10.870 -11.079 6.388 1.00 94.25 98 PRO A C 1
ATOM 788 O O . PRO A 1 98 ? -11.020 -10.405 7.405 1.00 94.25 98 PRO A O 1
ATOM 791 N N . ASP A 1 99 ? -11.516 -12.228 6.180 1.00 94.50 99 ASP A N 1
ATOM 792 C CA . ASP A 1 99 ? -12.487 -12.786 7.125 1.00 94.50 99 ASP A CA 1
ATOM 793 C C . ASP A 1 99 ? -11.816 -13.250 8.425 1.00 94.50 99 ASP A C 1
ATOM 795 O O . ASP A 1 99 ? -12.328 -12.994 9.513 1.00 94.50 99 ASP A O 1
ATOM 799 N N . GLU A 1 100 ? -10.635 -13.867 8.339 1.00 95.88 100 GLU A N 1
ATOM 800 C CA . GLU A 1 100 ? -9.840 -14.256 9.511 1.00 95.88 100 GLU A CA 1
ATOM 801 C C . GLU A 1 100 ? -9.344 -13.038 10.302 1.00 95.88 100 GLU A C 1
ATOM 803 O O . GLU A 1 100 ? -9.322 -13.070 11.533 1.00 95.88 100 GLU A O 1
ATOM 808 N N . TRP A 1 101 ? -8.993 -11.939 9.626 1.00 95.44 101 TRP A N 1
ATOM 809 C CA . TRP A 1 101 ? -8.672 -10.676 10.298 1.00 95.44 101 TRP A CA 1
ATOM 810 C C . TRP A 1 101 ? -9.870 -10.118 11.078 1.00 95.44 101 TRP A C 1
ATOM 812 O O . TRP A 1 101 ? -9.693 -9.613 12.185 1.00 95.44 101 TRP A O 1
ATOM 822 N N . LEU A 1 102 ? -11.087 -10.238 10.537 1.00 94.94 102 LEU A N 1
ATOM 823 C CA . LEU A 1 102 ? -12.315 -9.775 11.193 1.00 94.94 102 LEU A CA 1
ATOM 824 C C . LEU A 1 102 ? -12.779 -10.658 12.361 1.00 94.94 102 LEU A C 1
ATOM 826 O O . LEU A 1 102 ? -13.588 -10.211 13.174 1.00 94.94 102 LEU A O 1
ATOM 830 N N . GLN A 1 103 ? -12.270 -11.887 12.469 1.00 95.69 103 GLN A N 1
ATOM 831 C CA . GLN A 1 103 ? -12.551 -12.794 13.589 1.00 95.69 103 GLN A CA 1
ATOM 832 C C . GLN A 1 103 ? -11.699 -12.505 14.835 1.00 95.69 103 GLN A C 1
ATOM 834 O O . GLN A 1 103 ? -11.899 -13.137 15.875 1.00 95.69 103 GLN A O 1
ATOM 839 N N . LEU A 1 104 ? -10.754 -11.562 14.760 1.00 94.06 104 LEU A N 1
ATOM 840 C CA . LEU A 1 104 ? -9.949 -11.161 15.911 1.00 94.06 104 LEU A CA 1
ATOM 841 C C . LEU A 1 104 ? -10.803 -10.513 17.022 1.00 94.06 104 LEU A C 1
ATOM 843 O O . LEU A 1 104 ? -11.860 -9.938 16.745 1.00 94.06 104 LEU A O 1
ATOM 847 N N . PRO A 1 105 ? -10.347 -10.569 18.292 1.00 93.88 105 PRO A N 1
ATOM 848 C CA . PRO A 1 105 ? -11.048 -9.941 19.407 1.00 93.88 105 PRO A CA 1
ATOM 849 C C . PRO A 1 105 ? -11.300 -8.448 19.169 1.00 93.88 105 PRO A C 1
ATOM 851 O O . PRO A 1 105 ? -10.390 -7.697 18.819 1.00 93.88 105 PRO A O 1
ATOM 854 N N . GLN A 1 106 ? -12.542 -8.021 19.387 1.00 92.06 106 GLN A N 1
ATOM 855 C CA . GLN A 1 106 ? -12.953 -6.629 19.228 1.00 92.06 106 GLN A CA 1
ATOM 856 C C . GLN A 1 106 ? -12.596 -5.795 20.475 1.00 92.06 106 GLN A C 1
ATOM 858 O O . GLN A 1 106 ? -12.755 -6.293 21.594 1.00 92.06 106 GLN A O 1
ATOM 863 N N . PRO A 1 107 ? -12.200 -4.516 20.321 1.00 92.56 107 PRO A N 1
ATOM 864 C CA . PRO A 1 107 ? -11.952 -3.817 19.056 1.00 92.56 107 PRO A CA 1
ATOM 865 C C . PRO A 1 107 ? -10.662 -4.282 18.363 1.00 92.56 107 PRO A C 1
ATOM 867 O O . PRO A 1 107 ? -9.607 -4.344 18.998 1.00 92.56 107 PRO A O 1
ATOM 870 N N . ILE A 1 108 ? -10.739 -4.541 17.053 1.00 96.62 108 ILE A N 1
ATOM 871 C CA . ILE A 1 108 ? -9.582 -4.962 16.246 1.00 96.62 108 ILE A CA 1
ATOM 872 C C . ILE A 1 108 ? -8.617 -3.783 16.096 1.00 96.62 108 ILE A C 1
ATOM 874 O O . ILE A 1 108 ? -8.898 -2.846 15.346 1.00 96.62 108 ILE A O 1
ATOM 878 N N . GLN A 1 109 ? -7.490 -3.831 16.809 1.00 96.75 109 GLN A N 1
ATOM 879 C CA . GLN A 1 109 ? -6.464 -2.786 16.786 1.00 96.75 109 GLN A CA 1
ATOM 880 C C . GLN A 1 109 ? -5.623 -2.842 15.509 1.00 96.75 109 GLN A C 1
ATOM 882 O O . GLN A 1 109 ? -5.194 -3.916 15.071 1.00 96.75 109 GLN A O 1
ATOM 887 N N . ALA A 1 110 ? -5.393 -1.676 14.915 1.00 97.00 110 ALA A N 1
ATOM 888 C CA . ALA A 1 110 ? -4.558 -1.519 13.739 1.00 97.00 110 ALA A CA 1
ATOM 889 C C . ALA A 1 110 ? -4.033 -0.084 13.626 1.00 97.00 110 ALA A C 1
ATOM 891 O O . ALA A 1 110 ? -4.592 0.855 14.185 1.00 97.00 110 ALA A O 1
ATOM 892 N N . LYS A 1 111 ? -3.041 0.116 12.767 1.00 95.94 111 LYS A N 1
ATOM 893 C CA . LYS A 1 111 ? -2.577 1.427 12.317 1.00 95.94 111 LYS A CA 1
ATOM 894 C C . LYS A 1 111 ? -2.941 1.632 10.860 1.00 95.94 111 LYS A C 1
ATOM 896 O O . LYS A 1 111 ? -2.770 0.737 10.035 1.00 95.94 111 LYS A O 1
ATOM 901 N N . ALA A 1 112 ? -3.370 2.834 10.500 1.00 93.69 112 ALA A N 1
ATOM 902 C CA . ALA A 1 112 ? -3.678 3.170 9.117 1.00 93.69 112 ALA A CA 1
ATOM 903 C C . ALA A 1 112 ? -2.974 4.436 8.640 1.00 93.69 112 ALA A C 1
ATOM 905 O O . ALA A 1 112 ? -2.709 5.369 9.402 1.00 93.69 112 ALA A O 1
ATOM 906 N N . LEU A 1 113 ? -2.689 4.467 7.338 1.00 90.44 113 LEU A N 1
ATOM 907 C CA . LEU A 1 113 ? -1.956 5.564 6.724 1.00 90.44 113 LEU A CA 1
ATOM 908 C C . LEU A 1 113 ? -2.837 6.815 6.564 1.00 90.44 113 LEU A C 1
ATOM 910 O O . LEU A 1 113 ? -3.911 6.802 5.939 1.00 90.44 113 LEU A O 1
ATOM 914 N N . TRP A 1 114 ? -2.324 7.932 7.066 1.00 85.25 114 TRP A N 1
ATOM 915 C CA . TRP A 1 114 ? -2.949 9.244 7.024 1.00 85.25 114 TRP A CA 1
ATOM 916 C C . TRP A 1 114 ? -1.976 10.295 6.484 1.00 85.25 114 TRP A C 1
ATOM 918 O O . TRP A 1 114 ? -0.775 10.205 6.704 1.00 85.25 114 TRP A O 1
ATOM 928 N N . CYS A 1 115 ? -2.479 11.294 5.757 1.00 82.38 115 CYS A N 1
ATOM 929 C CA . CYS A 1 115 ? -1.654 12.373 5.214 1.00 82.38 115 CYS A CA 1
ATOM 930 C C . CYS A 1 115 ? -1.926 13.673 5.979 1.00 82.38 115 CYS A C 1
ATOM 932 O O . CYS A 1 115 ? -3.029 14.213 5.898 1.00 82.38 115 CYS A O 1
ATOM 934 N N . ILE A 1 116 ? -0.927 14.173 6.711 1.00 77.38 116 ILE A N 1
ATOM 935 C CA . ILE A 1 116 ? -0.956 15.467 7.411 1.00 77.38 116 ILE A CA 1
ATOM 936 C C . ILE A 1 116 ? 0.130 16.343 6.800 1.00 77.38 116 ILE A C 1
ATOM 938 O O . ILE A 1 116 ? 1.284 15.937 6.753 1.00 77.38 116 ILE A O 1
ATOM 942 N N . ASN A 1 117 ? -0.211 17.545 6.328 1.00 82.31 117 ASN A N 1
ATOM 943 C CA . ASN A 1 117 ? 0.765 18.509 5.795 1.00 82.31 117 ASN A CA 1
ATOM 944 C C . ASN A 1 117 ? 1.715 17.914 4.734 1.00 82.31 117 ASN A C 1
ATOM 946 O O . ASN A 1 117 ? 2.917 18.161 4.753 1.00 82.31 117 ASN A O 1
ATOM 950 N N . HIS A 1 118 ? 1.174 17.112 3.810 1.00 78.94 118 HIS A N 1
ATOM 951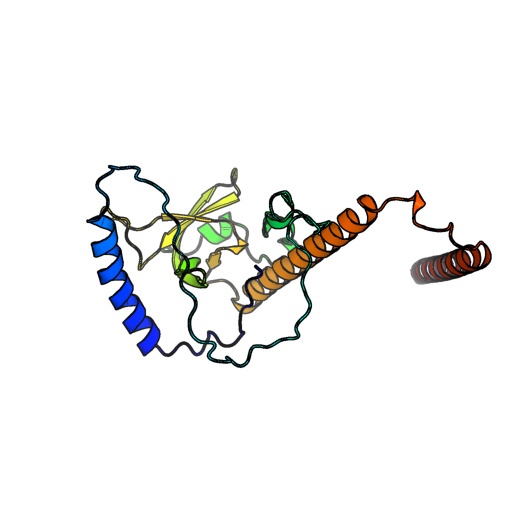 C CA . HIS A 1 118 ? 1.928 16.396 2.767 1.00 78.94 118 HIS A CA 1
ATOM 952 C C . HIS A 1 118 ? 2.906 15.322 3.274 1.00 78.94 118 HIS A C 1
ATOM 954 O O . HIS A 1 118 ? 3.695 14.795 2.489 1.00 78.94 118 HIS A O 1
ATOM 960 N N . GLN A 1 119 ? 2.831 14.957 4.552 1.00 77.81 119 GLN A N 1
ATOM 961 C CA . GLN A 1 119 ? 3.578 13.859 5.148 1.00 77.81 119 GLN A CA 1
ATOM 962 C C . GLN A 1 119 ? 2.634 12.709 5.483 1.00 77.81 119 GLN A C 1
ATOM 964 O O . GLN A 1 119 ? 1.550 12.908 6.032 1.00 77.81 119 GLN A O 1
ATOM 969 N N . TRP A 1 120 ? 3.052 11.496 5.140 1.00 83.00 120 TRP A N 1
ATOM 970 C CA . TRP A 1 120 ? 2.317 10.287 5.480 1.00 83.00 120 TRP A CA 1
ATOM 971 C C . TRP A 1 120 ? 2.747 9.793 6.858 1.00 83.00 120 TRP A C 1
ATOM 973 O O . TRP A 1 120 ? 3.935 9.598 7.106 1.00 83.00 120 TRP A O 1
ATOM 983 N N . VAL A 1 121 ? 1.772 9.596 7.738 1.00 88.12 121 VAL A N 1
ATOM 984 C CA . VAL A 1 121 ? 1.941 9.119 9.110 1.00 88.12 121 VAL A CA 1
ATOM 985 C C . VAL A 1 121 ? 1.000 7.946 9.361 1.00 88.12 121 VAL A C 1
ATOM 987 O O . VAL A 1 121 ? -0.088 7.879 8.787 1.00 88.12 121 VAL A O 1
ATOM 990 N N . TRP A 1 122 ? 1.424 7.016 10.207 1.00 90.81 122 TRP A N 1
ATOM 991 C CA . TRP A 1 122 ? 0.589 5.917 10.682 1.00 90.81 122 TRP A CA 1
ATOM 992 C C . TRP A 1 122 ? -0.117 6.355 11.960 1.00 90.81 122 TRP A C 1
ATOM 994 O O . TRP A 1 122 ? 0.536 6.859 12.872 1.00 90.81 122 TRP A O 1
ATOM 1004 N N . LEU A 1 123 ? -1.439 6.205 12.004 1.00 92.25 123 LEU A N 1
ATOM 1005 C CA 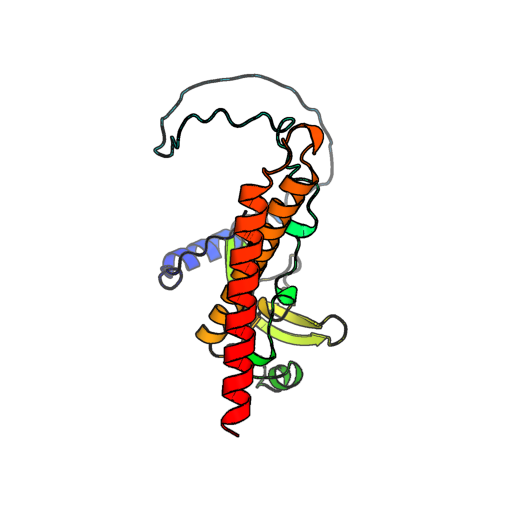. LEU A 1 123 ? -2.260 6.547 13.164 1.00 92.25 123 LEU A CA 1
ATOM 1006 C C . LEU A 1 123 ? -3.050 5.329 13.628 1.00 92.25 123 LEU A C 1
ATOM 1008 O O . LEU A 1 123 ? -3.492 4.537 12.795 1.00 92.25 123 LEU A O 1
ATOM 1012 N N . GLU A 1 124 ? -3.254 5.235 14.939 1.00 95.31 124 GLU A N 1
ATOM 1013 C CA . GLU A 1 124 ? -4.046 4.180 15.570 1.00 95.31 124 GLU A CA 1
ATOM 1014 C C . GLU A 1 124 ? -5.513 4.241 15.122 1.00 95.31 124 GLU A C 1
ATOM 1016 O O . GLU A 1 124 ? -6.127 5.310 14.988 1.00 95.31 124 GLU A O 1
ATOM 1021 N N . CYS A 1 125 ? -6.077 3.071 14.853 1.00 95.19 125 CYS A N 1
ATOM 1022 C CA . CYS A 1 125 ? -7.439 2.902 14.384 1.00 95.19 125 CYS A CA 1
ATOM 1023 C C . CYS A 1 125 ? -8.016 1.542 14.794 1.00 95.19 125 CYS A C 1
ATOM 1025 O O . CYS A 1 125 ? -7.315 0.621 15.213 1.00 95.19 125 CYS A O 1
ATOM 1027 N N . HIS A 1 126 ? -9.330 1.420 14.656 1.00 97.19 126 HIS A N 1
ATOM 1028 C CA . HIS A 1 126 ? -10.047 0.164 14.785 1.00 97.19 126 HIS A CA 1
ATOM 1029 C C . HIS A 1 126 ? -10.590 -0.261 13.430 1.00 97.19 126 HIS A C 1
ATOM 1031 O O . HIS A 1 126 ? -11.152 0.559 12.697 1.00 97.19 126 HIS A O 1
ATOM 1037 N N . VAL A 1 127 ? -10.441 -1.540 13.100 1.00 97.25 127 VAL A N 1
ATOM 1038 C CA . VAL A 1 127 ? -11.033 -2.122 11.892 1.00 97.25 127 VAL A CA 1
ATOM 1039 C C . VAL A 1 127 ? -12.451 -2.581 12.214 1.00 97.25 127 VAL A C 1
ATOM 1041 O O . VAL A 1 127 ? -12.655 -3.398 13.107 1.00 97.25 127 VAL A O 1
ATOM 1044 N N . LEU A 1 128 ? -13.434 -2.031 11.501 1.00 95.81 128 LEU A N 1
ATOM 1045 C CA . LEU A 1 128 ? -14.856 -2.266 11.758 1.00 95.81 128 LEU A CA 1
ATOM 1046 C C . LEU A 1 128 ? -15.424 -3.378 10.879 1.00 95.81 128 LEU A C 1
ATOM 1048 O O . LEU A 1 128 ? -16.159 -4.241 11.350 1.00 95.81 128 LEU A O 1
ATOM 1052 N N . SER A 1 129 ? -15.116 -3.331 9.585 1.00 96.25 129 SER A N 1
ATOM 1053 C CA . SER A 1 129 ? -15.661 -4.253 8.593 1.00 96.25 129 SER A CA 1
ATOM 1054 C C . SER A 1 129 ? -14.762 -4.329 7.361 1.00 96.25 129 SER A C 1
ATOM 1056 O O . SER A 1 129 ? -13.848 -3.521 7.176 1.00 96.25 129 SER A O 1
ATOM 1058 N N . TYR A 1 130 ? -15.038 -5.312 6.512 1.00 97.19 130 TYR A N 1
ATOM 1059 C CA . TYR A 1 130 ? -14.421 -5.489 5.208 1.00 97.19 130 TYR A CA 1
ATOM 1060 C C . TYR A 1 130 ? -15.522 -5.703 4.174 1.00 97.19 130 TYR A C 1
ATOM 1062 O O . TYR A 1 130 ? -16.453 -6.472 4.410 1.00 97.19 130 TYR A O 1
ATOM 1070 N N . ASP A 1 131 ? -15.416 -5.021 3.038 1.00 95.81 131 ASP A N 1
ATOM 1071 C CA . ASP A 1 131 ? -16.279 -5.232 1.882 1.00 95.81 131 ASP A CA 1
ATOM 1072 C C . ASP A 1 131 ? -15.528 -6.042 0.808 1.00 95.81 131 ASP A C 1
ATOM 1074 O O . ASP A 1 131 ? -14.607 -5.505 0.177 1.00 95.81 131 ASP A O 1
ATOM 1078 N N . PRO A 1 132 ? -15.929 -7.301 0.543 1.00 93.06 132 PRO A N 1
ATOM 1079 C CA . PRO A 1 132 ? -15.310 -8.136 -0.484 1.00 93.06 132 PRO A CA 1
ATOM 1080 C C . PRO A 1 132 ? -15.458 -7.581 -1.905 1.00 93.06 132 PRO A C 1
ATOM 1082 O O . PRO A 1 132 ? -14.591 -7.830 -2.740 1.00 93.06 132 PRO A O 1
ATOM 1085 N N . GLN A 1 133 ? -16.526 -6.824 -2.197 1.00 91.50 133 GLN A N 1
ATOM 1086 C CA . GLN A 1 133 ? -16.795 -6.317 -3.550 1.00 91.50 133 GLN A CA 1
ATOM 1087 C C . GLN A 1 133 ? -15.826 -5.200 -3.937 1.00 91.50 133 GLN A C 1
ATOM 1089 O O . GLN A 1 133 ? -15.301 -5.177 -5.050 1.00 91.50 133 GLN A O 1
ATOM 1094 N N . SER A 1 134 ? -15.576 -4.265 -3.019 1.00 90.00 134 SER A N 1
ATOM 1095 C CA . SER A 1 134 ? -14.624 -3.172 -3.238 1.00 90.00 134 SER A CA 1
ATOM 1096 C C . SER A 1 134 ? -13.201 -3.487 -2.760 1.00 90.00 134 SER A C 1
ATOM 1098 O O . SER A 1 134 ? -12.265 -2.749 -3.091 1.00 90.00 134 SER A O 1
ATOM 1100 N N . SER A 1 135 ? -13.032 -4.585 -2.017 1.00 91.81 135 SER A N 1
ATOM 1101 C CA . SER A 1 135 ? -11.801 -4.969 -1.320 1.00 91.81 135 SER A CA 1
ATOM 1102 C C . SER A 1 135 ? -11.292 -3.859 -0.392 1.00 91.81 135 SER A C 1
ATOM 1104 O O . SER A 1 135 ? -10.100 -3.530 -0.378 1.00 91.81 135 SER A O 1
ATOM 1106 N N . LEU A 1 136 ? -12.215 -3.239 0.349 1.00 94.94 136 LEU A N 1
ATOM 1107 C CA . LEU A 1 136 ? -11.937 -2.134 1.264 1.00 94.94 136 LEU A CA 1
ATOM 1108 C C . LEU A 1 136 ? -12.277 -2.515 2.701 1.00 94.94 136 LEU A C 1
ATOM 1110 O O . LEU A 1 136 ? -13.345 -3.046 2.983 1.00 94.94 136 LEU A O 1
ATOM 1114 N N . TYR A 1 137 ? -11.385 -2.158 3.615 1.00 95.62 137 TYR A N 1
ATOM 1115 C CA . TYR A 1 137 ? -11.647 -2.139 5.045 1.00 95.62 137 TYR A CA 1
ATOM 1116 C C . TYR A 1 137 ? -12.274 -0.807 5.432 1.00 95.62 137 TYR A C 1
ATOM 1118 O O . TYR A 1 137 ? -11.789 0.255 5.028 1.00 95.62 137 TYR A O 1
ATOM 1126 N N . GLN A 1 138 ? -13.315 -0.861 6.254 1.00 96.56 138 GLN A N 1
ATOM 1127 C CA . GLN A 1 138 ? -13.813 0.297 6.975 1.00 96.56 138 GLN A CA 1
ATOM 1128 C C . GLN A 1 138 ? -13.059 0.399 8.300 1.00 96.56 138 GLN A C 1
ATOM 1130 O O . GLN A 1 138 ? -13.096 -0.518 9.120 1.00 96.56 138 GLN A O 1
ATOM 1135 N N . ILE A 1 139 ? -12.381 1.522 8.509 1.00 95.44 139 ILE A N 1
ATOM 1136 C CA . ILE A 1 139 ? -11.616 1.806 9.725 1.00 95.44 139 ILE A CA 1
ATOM 1137 C C . ILE A 1 139 ? -12.154 3.047 10.428 1.00 95.44 139 ILE A C 1
ATOM 1139 O O . ILE A 1 139 ? -12.709 3.938 9.781 1.00 95.44 139 ILE A O 1
ATOM 1143 N N . GLN A 1 140 ? -11.924 3.130 11.732 1.00 94.69 140 GLN A N 1
ATOM 1144 C CA . GLN A 1 140 ? -12.247 4.271 12.582 1.00 94.69 140 GLN A CA 1
ATOM 1145 C C . GLN A 1 140 ? -10.993 4.709 13.333 1.00 94.69 140 GLN A C 1
ATOM 1147 O O . GLN A 1 140 ? -10.417 3.923 14.075 1.00 94.69 140 GLN A O 1
ATOM 1152 N N . PHE A 1 141 ? -10.550 5.951 13.147 1.00 91.38 141 PHE A N 1
ATOM 1153 C CA . PHE A 1 141 ? -9.384 6.469 13.871 1.00 91.38 141 PHE A CA 1
ATOM 1154 C C . PHE A 1 141 ? -9.745 6.790 15.323 1.00 91.38 141 PHE A C 1
ATOM 1156 O O . PHE A 1 141 ? -10.809 7.356 15.579 1.00 91.38 141 PHE A O 1
ATOM 1163 N N . THR A 1 142 ? -8.853 6.467 16.261 1.00 90.19 142 THR A N 1
ATOM 1164 C CA . THR A 1 142 ? -9.094 6.681 17.701 1.00 90.19 142 THR A CA 1
ATOM 1165 C C . THR A 1 142 ? -9.010 8.157 18.085 1.00 90.19 142 THR A C 1
ATOM 1167 O O . THR A 1 142 ? -9.825 8.654 18.858 1.00 90.19 142 THR A O 1
ATOM 1170 N N . ASP A 1 143 ? -8.051 8.871 17.492 1.00 83.56 143 ASP A N 1
ATOM 1171 C CA . ASP A 1 143 ? -7.661 10.225 17.903 1.00 83.56 143 ASP A CA 1
ATOM 1172 C C . ASP A 1 143 ? -8.252 11.320 16.991 1.00 83.56 143 ASP A C 1
ATOM 1174 O O . ASP A 1 143 ? -7.922 12.497 17.129 1.00 83.56 143 ASP A O 1
ATOM 1178 N N . CYS A 1 144 ? -9.090 10.957 16.013 1.00 78.31 144 CYS A N 1
ATOM 1179 C CA . CYS A 1 144 ? -9.624 11.885 15.013 1.00 78.31 144 CYS A CA 1
ATOM 1180 C C . CYS A 1 144 ? -11.152 11.944 15.061 1.00 78.31 144 CYS A C 1
ATOM 1182 O O . CYS A 1 144 ? -11.838 10.926 14.951 1.00 78.31 144 CYS A O 1
ATOM 1184 N N . GLN A 1 145 ? -11.682 13.164 15.147 1.00 78.94 145 GLN A N 1
ATOM 1185 C CA . GLN A 1 145 ? -13.113 13.445 15.072 1.00 78.94 145 GLN A CA 1
ATOM 1186 C C . GLN A 1 145 ? -13.444 14.191 13.776 1.00 78.94 145 GLN A C 1
ATOM 1188 O O . GLN A 1 145 ? -12.618 14.923 13.224 1.00 78.94 145 GLN A O 1
ATOM 1193 N N . ASN A 1 146 ? -14.652 13.980 13.264 1.00 78.38 146 ASN A N 1
ATOM 1194 C CA . ASN A 1 146 ? -15.196 14.746 12.153 1.00 78.38 146 ASN A CA 1
ATOM 1195 C C . ASN A 1 146 ? -15.596 16.164 12.625 1.00 78.38 146 ASN A C 1
ATOM 1197 O O . ASN A 1 146 ? -15.573 16.480 13.813 1.00 78.38 146 ASN A O 1
ATOM 1201 N N . ALA A 1 147 ? -15.994 17.035 11.692 1.00 76.06 147 ALA A N 1
ATOM 1202 C CA . ALA A 1 147 ? -16.418 18.403 12.019 1.00 76.06 147 ALA A CA 1
ATOM 1203 C C . ALA A 1 147 ? -17.664 18.476 12.931 1.00 76.06 147 ALA A C 1
ATOM 1205 O O . ALA A 1 147 ? -17.942 19.529 13.501 1.00 76.06 147 ALA A O 1
ATOM 1206 N N . THR A 1 148 ? -18.403 17.374 13.053 1.00 77.19 148 THR A N 1
ATOM 1207 C CA . THR A 1 148 ? -19.620 17.224 13.857 1.00 77.19 148 THR A CA 1
ATOM 1208 C C . THR A 1 148 ? -19.323 16.693 15.269 1.00 77.19 148 THR A C 1
ATOM 1210 O O . THR A 1 148 ? -20.198 16.743 16.127 1.00 77.19 148 THR A O 1
ATOM 1213 N N . GLY A 1 149 ? -18.090 16.242 15.536 1.00 77.81 149 GLY A N 1
ATOM 1214 C CA . GLY A 1 149 ? -17.662 15.648 16.808 1.00 77.81 149 GLY A CA 1
ATOM 1215 C C . GLY A 1 149 ? -17.734 14.116 16.870 1.00 77.81 149 GLY A C 1
ATOM 1216 O O . GLY A 1 149 ? -17.327 13.539 17.876 1.00 77.81 149 GLY A O 1
ATOM 1217 N N . ASP A 1 150 ? -18.198 13.439 15.814 1.00 81.00 150 ASP A N 1
ATOM 1218 C CA . ASP A 1 150 ? -18.231 11.971 15.763 1.00 81.00 150 ASP A CA 1
ATOM 1219 C C . ASP A 1 150 ? -16.877 11.397 15.342 1.00 81.00 150 ASP A C 1
ATOM 1221 O O . ASP A 1 150 ? -16.046 12.072 14.730 1.00 81.00 150 ASP A O 1
ATOM 1225 N N . SER A 1 151 ? -16.659 10.110 15.606 1.00 83.88 151 SER A N 1
ATOM 1226 C CA . SER A 1 151 ? -15.434 9.434 15.186 1.00 83.88 151 SER A CA 1
ATOM 1227 C C . SER A 1 151 ? -15.246 9.435 13.670 1.00 83.88 151 SER A C 1
ATOM 1229 O O . SER A 1 151 ? -16.166 9.166 12.893 1.00 83.88 151 SER A O 1
ATOM 1231 N N . PHE A 1 152 ? -14.014 9.694 13.236 1.00 88.00 152 PHE A N 1
ATOM 1232 C CA . PHE A 1 152 ? -13.687 9.732 11.820 1.00 88.00 152 PHE A CA 1
ATOM 1233 C C . PHE A 1 152 ? -13.506 8.319 11.246 1.00 88.00 152 PHE A C 1
ATOM 1235 O O . PHE A 1 152 ? -12.585 7.596 11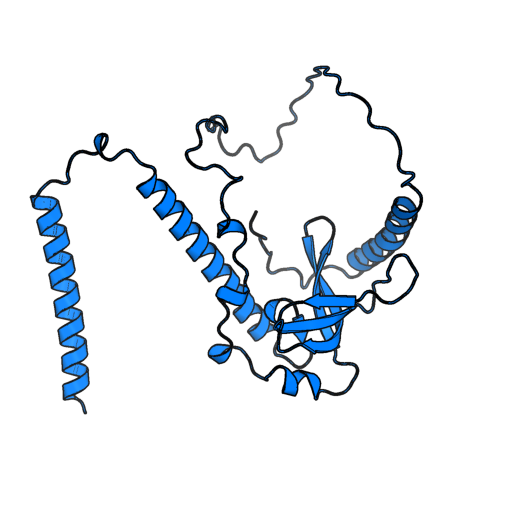.635 1.00 88.00 152 PHE A O 1
ATOM 1242 N N . CYS A 1 153 ? -14.341 7.958 10.267 1.00 89.94 153 CYS A N 1
ATOM 1243 C CA . CYS A 1 153 ? -14.250 6.690 9.543 1.00 89.94 153 CYS A CA 1
ATOM 1244 C C . CYS A 1 153 ? -13.668 6.866 8.134 1.00 89.94 153 CYS A C 1
ATOM 1246 O O . CYS A 1 153 ? -13.897 7.877 7.468 1.00 89.94 153 CYS A O 1
ATOM 1248 N N . LYS A 1 154 ? -12.941 5.859 7.647 1.00 90.50 154 LYS A N 1
ATOM 1249 C CA . LYS A 1 154 ? -12.334 5.849 6.310 1.00 90.50 154 LYS A CA 1
ATOM 1250 C C . LYS A 1 154 ? -12.425 4.460 5.690 1.00 90.50 154 LYS A C 1
ATOM 1252 O O . LYS A 1 154 ? -12.325 3.465 6.396 1.00 90.50 154 LYS A O 1
ATOM 1257 N N . HIS A 1 155 ? -12.542 4.407 4.366 1.00 93.69 155 HIS A N 1
A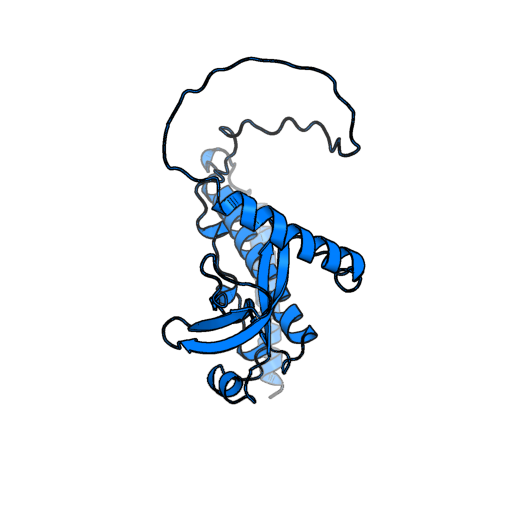TOM 1258 C CA . HIS A 1 155 ? -12.385 3.170 3.605 1.00 93.69 155 HIS A CA 1
ATOM 1259 C C . HIS A 1 155 ? -10.979 3.101 3.015 1.00 93.69 155 HIS A C 1
ATOM 1261 O O . HIS A 1 155 ? -10.519 4.048 2.368 1.00 93.69 155 HIS A O 1
ATOM 1267 N N . VAL A 1 156 ? -10.281 2.001 3.264 1.00 93.75 156 VAL A N 1
ATOM 1268 C CA . VAL A 1 156 ? -8.873 1.825 2.904 1.00 93.75 156 VAL A CA 1
ATOM 1269 C C . VAL A 1 156 ? -8.614 0.419 2.391 1.00 93.75 156 VAL A C 1
ATOM 1271 O O . VAL A 1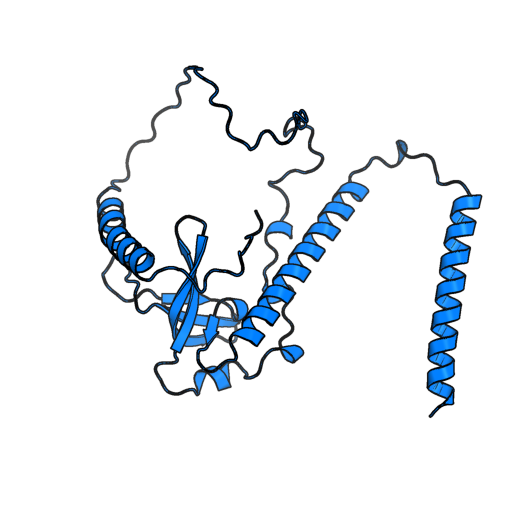 156 ? -9.330 -0.521 2.708 1.00 93.75 156 VAL A O 1
ATOM 1274 N N . ARG A 1 157 ? -7.578 0.278 1.570 1.00 93.75 157 ARG A N 1
ATOM 1275 C CA . ARG A 1 157 ? -7.138 -1.020 1.054 1.00 93.75 157 ARG A CA 1
ATOM 1276 C C . ARG A 1 157 ? -6.153 -1.690 2.006 1.00 93.75 157 ARG A C 1
ATOM 1278 O O . ARG A 1 157 ? -5.650 -1.038 2.924 1.00 93.75 157 ARG A O 1
ATOM 1285 N N . ARG A 1 158 ? -5.844 -2.963 1.754 1.00 94.81 158 ARG A N 1
ATOM 1286 C CA . ARG A 1 158 ? -5.029 -3.800 2.640 1.00 94.81 158 ARG A CA 1
ATOM 1287 C C . ARG A 1 158 ? -3.658 -3.198 2.940 1.00 94.81 158 ARG A C 1
ATOM 1289 O O . ARG A 1 158 ? -3.307 -3.070 4.106 1.00 94.81 158 ARG A O 1
ATOM 1296 N N . LEU A 1 159 ? -2.928 -2.714 1.932 1.00 93.88 159 LEU A N 1
ATOM 1297 C CA . LEU A 1 159 ? -1.594 -2.121 2.134 1.00 93.88 159 LEU A CA 1
ATOM 1298 C C . LEU A 1 159 ? -1.604 -0.788 2.902 1.00 93.88 159 LEU A C 1
ATOM 1300 O O . LEU A 1 159 ? -0.547 -0.220 3.183 1.00 93.88 159 LEU A O 1
ATOM 1304 N N . SER A 1 160 ? -2.785 -0.246 3.208 1.00 93.88 160 SER A N 1
ATOM 1305 C CA . SER A 1 160 ? -2.965 0.991 3.974 1.00 93.88 160 SER A CA 1
ATOM 1306 C C . SER A 1 160 ? -3.356 0.748 5.437 1.00 93.88 160 SER A C 1
ATOM 1308 O O . SER A 1 160 ? -3.540 1.734 6.151 1.00 93.88 160 SER A O 1
ATOM 1310 N N . VAL A 1 161 ? -3.475 -0.518 5.863 1.00 95.50 161 VAL A N 1
ATOM 1311 C CA . VAL A 1 161 ? -3.809 -0.949 7.230 1.00 95.50 161 VAL A CA 1
ATOM 1312 C C . VAL A 1 161 ? -2.786 -1.979 7.693 1.00 95.50 161 VAL A C 1
ATOM 1314 O O . VAL A 1 161 ? -2.620 -3.000 7.033 1.00 95.50 161 VAL A O 1
ATOM 1317 N N . CYS A 1 162 ? -2.140 -1.704 8.822 1.00 96.25 162 CYS A N 1
ATOM 1318 C CA . CYS A 1 162 ? -1.259 -2.621 9.534 1.00 96.25 162 CYS A CA 1
ATOM 1319 C C . CYS A 1 162 ? -1.980 -3.100 10.801 1.00 96.25 162 CYS A C 1
ATOM 1321 O O . CYS A 1 162 ? -2.233 -2.283 11.680 1.00 96.25 162 CYS A O 1
ATOM 1323 N N . PHE A 1 163 ? -2.343 -4.373 10.907 1.00 96.88 163 PHE A N 1
ATOM 1324 C CA . PHE A 1 163 ? -2.990 -4.927 12.102 1.00 96.88 163 PHE A CA 1
ATOM 1325 C C . PHE A 1 163 ? -1.977 -5.114 13.233 1.00 96.88 163 PHE A C 1
ATOM 1327 O O . PHE A 1 163 ? -0.875 -5.589 12.999 1.00 96.88 163 PHE A O 1
ATOM 1334 N N . ASP A 1 164 ? -2.355 -4.850 14.482 1.00 95.69 164 ASP A N 1
ATOM 1335 C CA . ASP A 1 164 ? -1.430 -5.052 15.613 1.00 95.69 164 ASP A CA 1
ATOM 1336 C C . ASP A 1 164 ? -1.089 -6.535 15.843 1.00 95.69 164 ASP A C 1
ATOM 1338 O O . ASP A 1 164 ? -0.042 -6.873 16.388 1.00 95.69 164 ASP A O 1
ATOM 1342 N N . ALA A 1 165 ? -1.977 -7.436 15.414 1.00 94.88 165 ALA A N 1
ATOM 1343 C CA . ALA A 1 165 ? -1.778 -8.882 15.478 1.00 94.88 165 ALA A CA 1
ATOM 1344 C C . ALA A 1 165 ? -0.949 -9.446 14.302 1.00 94.88 165 ALA A C 1
ATOM 1346 O O . ALA A 1 165 ? -0.825 -10.672 14.179 1.00 94.88 165 ALA A O 1
ATOM 1347 N N . GLU A 1 166 ? -0.445 -8.590 13.407 1.00 94.38 166 GLU A N 1
ATOM 1348 C CA . GLU A 1 166 ? 0.451 -8.963 12.311 1.00 94.38 166 GLU A CA 1
ATOM 1349 C C . GLU A 1 166 ? 1.906 -8.592 12.618 1.00 94.38 166 GLU A C 1
ATOM 1351 O O . GLU A 1 166 ? 2.185 -7.719 13.435 1.00 94.38 166 GLU A O 1
ATOM 1356 N N . ASP A 1 167 ? 2.856 -9.269 11.969 1.00 93.38 167 ASP A N 1
ATOM 1357 C CA . ASP A 1 167 ? 4.266 -8.889 12.072 1.00 93.38 167 ASP A CA 1
ATOM 1358 C C . ASP A 1 167 ? 4.511 -7.591 11.290 1.00 93.38 167 ASP A C 1
ATOM 1360 O O . ASP A 1 167 ? 4.530 -7.575 10.054 1.00 93.38 167 ASP A O 1
ATOM 1364 N N . GLU A 1 168 ? 4.728 -6.506 12.032 1.00 92.69 168 GLU A N 1
ATOM 1365 C CA . GLU A 1 168 ? 4.991 -5.166 11.510 1.00 92.69 168 GLU A CA 1
ATOM 1366 C C . GLU A 1 168 ? 6.149 -5.158 10.496 1.00 92.69 168 GLU A C 1
ATOM 1368 O O . GLU A 1 168 ? 6.077 -4.494 9.458 1.00 92.69 168 GLU A O 1
ATOM 1373 N N . THR A 1 169 ? 7.205 -5.940 10.741 1.00 92.62 169 THR A N 1
ATOM 1374 C CA . THR A 1 169 ? 8.373 -5.975 9.853 1.00 92.62 169 THR A CA 1
ATOM 1375 C C . THR A 1 169 ? 8.025 -6.584 8.499 1.00 92.62 169 THR A C 1
ATOM 1377 O O . THR A 1 169 ? 8.369 -6.019 7.457 1.00 92.62 169 THR A O 1
ATOM 1380 N N . ARG A 1 170 ? 7.267 -7.683 8.501 1.00 90.00 170 ARG A N 1
ATOM 1381 C CA . ARG A 1 170 ? 6.785 -8.363 7.296 1.00 90.00 170 ARG A CA 1
ATOM 1382 C C . ARG A 1 170 ? 5.805 -7.491 6.516 1.00 90.00 170 ARG A C 1
ATOM 1384 O O . ARG A 1 170 ? 5.908 -7.403 5.291 1.00 90.00 170 ARG A O 1
ATOM 1391 N N . PHE A 1 171 ? 4.904 -6.791 7.207 1.00 93.81 171 PHE A N 1
ATOM 1392 C CA . PHE A 1 171 ? 3.985 -5.842 6.577 1.00 93.81 171 PHE A CA 1
ATOM 1393 C C . PHE A 1 171 ? 4.736 -4.706 5.863 1.00 93.81 171 PHE A C 1
ATOM 1395 O O . PHE A 1 171 ? 4.460 -4.396 4.699 1.00 93.81 171 PHE A O 1
ATOM 1402 N N . PHE A 1 172 ? 5.733 -4.104 6.515 1.00 91.81 172 PHE A N 1
ATOM 1403 C CA . PHE A 1 172 ? 6.517 -3.042 5.887 1.00 91.81 172 PHE A CA 1
ATOM 1404 C C . PHE A 1 172 ? 7.398 -3.541 4.744 1.00 91.81 172 PHE A C 1
ATOM 1406 O O . PHE A 1 172 ? 7.542 -2.827 3.751 1.00 91.81 172 PHE A O 1
ATOM 1413 N N . GLN A 1 173 ? 7.927 -4.764 4.828 1.00 92.38 173 GLN A N 1
ATOM 1414 C CA . GLN A 1 173 ? 8.629 -5.406 3.714 1.00 92.38 173 GLN A CA 1
ATOM 1415 C C . GLN A 1 173 ? 7.710 -5.596 2.501 1.00 92.38 173 GLN A C 1
ATOM 1417 O O . GLN A 1 173 ? 8.071 -5.168 1.403 1.00 92.38 173 GLN A O 1
ATOM 1422 N N . ARG A 1 174 ? 6.497 -6.137 2.698 1.00 93.94 174 ARG A N 1
ATOM 1423 C CA . ARG A 1 174 ? 5.463 -6.263 1.652 1.00 93.94 174 ARG A CA 1
ATOM 1424 C C . ARG A 1 174 ? 5.205 -4.921 0.977 1.00 93.94 174 ARG A C 1
ATOM 1426 O O . ARG A 1 174 ? 5.282 -4.785 -0.245 1.00 93.94 174 ARG A O 1
ATOM 1433 N N . ARG A 1 175 ? 4.951 -3.889 1.783 1.00 92.88 175 ARG A N 1
ATOM 1434 C CA . ARG A 1 175 ? 4.656 -2.545 1.287 1.00 92.88 175 ARG A CA 1
ATOM 1435 C C . ARG A 1 175 ? 5.842 -1.934 0.533 1.00 92.88 175 ARG A C 1
ATOM 1437 O O . ARG A 1 175 ? 5.643 -1.357 -0.536 1.00 92.88 175 ARG A O 1
ATOM 1444 N N . GLN A 1 176 ? 7.063 -2.078 1.048 1.00 91.88 176 GLN A N 1
ATOM 1445 C CA . GLN A 1 176 ? 8.285 -1.601 0.396 1.00 91.88 176 GLN A CA 1
ATOM 1446 C C . GLN A 1 176 ? 8.514 -2.301 -0.948 1.00 91.88 176 GLN A C 1
ATOM 1448 O O . GLN A 1 176 ? 8.866 -1.640 -1.927 1.00 91.88 176 GLN A O 1
ATOM 1453 N N . MET A 1 177 ? 8.271 -3.612 -1.019 1.00 91.12 177 MET A N 1
ATOM 1454 C CA . MET A 1 177 ? 8.342 -4.381 -2.261 1.00 91.12 177 MET A CA 1
ATOM 1455 C C . MET A 1 177 ? 7.374 -3.821 -3.307 1.00 91.12 177 MET A C 1
ATOM 1457 O O . MET A 1 177 ? 7.788 -3.507 -4.426 1.00 91.12 177 MET A O 1
ATOM 1461 N N . CYS A 1 178 ? 6.114 -3.603 -2.922 1.00 90.06 178 CYS A N 1
ATOM 1462 C CA . CYS A 1 178 ? 5.108 -3.013 -3.802 1.00 90.06 178 CYS A CA 1
ATOM 1463 C C . CYS A 1 178 ? 5.523 -1.612 -4.279 1.00 90.06 178 CYS A C 1
ATOM 1465 O O . CYS A 1 178 ? 5.342 -1.254 -5.444 1.00 90.06 178 CYS A O 1
ATOM 1467 N N . GLU A 1 179 ? 6.092 -0.792 -3.387 1.00 88.94 179 GLU A N 1
ATOM 1468 C CA . GLU A 1 179 ? 6.541 0.562 -3.724 1.00 88.94 179 GLU A CA 1
ATOM 1469 C C . GLU A 1 179 ? 7.708 0.530 -4.717 1.00 88.94 179 GLU A C 1
ATOM 1471 O O . GLU A 1 179 ? 7.681 1.274 -5.701 1.00 88.94 179 GLU A O 1
ATOM 1476 N N . ARG A 1 180 ? 8.676 -0.372 -4.515 1.00 91.19 180 ARG A N 1
ATOM 1477 C CA . ARG A 1 180 ? 9.795 -0.606 -5.436 1.00 91.19 180 ARG A CA 1
ATOM 1478 C C . ARG A 1 180 ? 9.294 -1.021 -6.820 1.00 91.19 180 ARG A C 1
ATOM 1480 O O . ARG A 1 180 ? 9.634 -0.367 -7.804 1.00 91.19 180 ARG A O 1
ATOM 1487 N N . LEU A 1 181 ? 8.443 -2.046 -6.895 1.00 87.62 181 LEU A N 1
ATOM 1488 C CA . LEU A 1 181 ? 7.876 -2.545 -8.154 1.00 87.62 181 LEU A CA 1
ATOM 1489 C C . LEU A 1 181 ? 7.068 -1.468 -8.886 1.00 87.62 181 LEU A C 1
ATOM 1491 O O . LEU A 1 181 ? 7.177 -1.311 -10.104 1.00 87.62 181 LEU A O 1
ATOM 1495 N N . ARG A 1 182 ? 6.305 -0.660 -8.144 1.00 89.12 182 ARG A N 1
ATOM 1496 C CA . ARG A 1 182 ? 5.575 0.474 -8.712 1.00 89.12 182 ARG A CA 1
ATOM 1497 C C . ARG A 1 182 ? 6.515 1.506 -9.326 1.00 89.12 182 ARG A C 1
ATOM 1499 O O . ARG A 1 182 ? 6.228 2.019 -10.409 1.00 89.12 182 ARG A O 1
ATOM 1506 N N . GLU A 1 183 ? 7.603 1.856 -8.647 1.00 86.88 183 GLU A N 1
ATOM 1507 C CA . GLU A 1 183 ? 8.571 2.815 -9.186 1.00 86.88 183 GLU A CA 1
ATOM 1508 C C . GLU A 1 183 ? 9.340 2.255 -10.389 1.00 86.88 183 GLU A C 1
ATOM 1510 O O . GLU A 1 183 ? 9.559 2.993 -11.353 1.00 86.88 183 GLU A O 1
ATOM 1515 N N . GLU A 1 184 ? 9.645 0.956 -10.408 1.00 87.12 184 GLU A N 1
ATOM 1516 C CA . GLU A 1 184 ? 10.212 0.265 -11.574 1.00 87.12 184 GLU A CA 1
ATOM 1517 C C . GLU A 1 184 ? 9.259 0.287 -12.771 1.00 87.12 184 GLU A C 1
ATOM 1519 O O . GLU A 1 184 ? 9.654 0.686 -13.868 1.00 87.12 184 GLU A O 1
ATOM 1524 N N . ALA A 1 185 ? 7.982 -0.039 -12.565 1.00 85.88 185 ALA A N 1
ATOM 1525 C CA . ALA A 1 185 ? 6.967 0.012 -13.614 1.00 85.88 185 ALA A CA 1
ATOM 1526 C C . ALA A 1 185 ? 6.797 1.432 -14.176 1.00 85.88 185 ALA A C 1
ATOM 1528 O O . ALA A 1 185 ? 6.725 1.631 -15.394 1.00 85.88 185 ALA A O 1
ATOM 1529 N N . LYS A 1 186 ? 6.795 2.445 -13.300 1.00 82.62 186 LYS A N 1
ATOM 1530 C CA . LYS A 1 186 ? 6.777 3.855 -13.713 1.00 82.62 186 LYS A CA 1
ATOM 1531 C C . LYS A 1 186 ? 8.025 4.221 -14.514 1.00 82.62 186 LYS A C 1
ATOM 1533 O O . LYS A 1 186 ? 7.905 4.893 -15.535 1.00 82.62 186 LYS A O 1
ATOM 1538 N N . ALA A 1 187 ? 9.212 3.806 -14.073 1.00 82.88 187 ALA A N 1
ATOM 1539 C CA . ALA A 1 187 ? 10.465 4.079 -14.773 1.00 82.88 187 ALA A CA 1
ATOM 1540 C C . ALA A 1 187 ? 10.491 3.427 -16.161 1.00 82.88 187 ALA A C 1
ATOM 1542 O O . ALA A 1 187 ? 10.773 4.108 -17.147 1.00 82.88 187 ALA A O 1
ATOM 1543 N N . TYR A 1 188 ? 10.105 2.154 -16.249 1.00 84.44 188 TYR A N 1
ATOM 1544 C CA . TYR A 1 188 ? 9.995 1.419 -17.504 1.00 84.44 188 TYR A CA 1
ATOM 1545 C C . TYR A 1 188 ? 9.023 2.093 -18.476 1.00 84.44 188 TYR A C 1
ATOM 1547 O O . TYR A 1 188 ? 9.320 2.265 -19.658 1.00 84.44 188 TYR A O 1
ATOM 1555 N N . ARG A 1 189 ? 7.869 2.547 -17.980 1.00 80.94 189 ARG A N 1
ATOM 1556 C CA . ARG A 1 189 ? 6.896 3.253 -18.810 1.00 80.94 189 ARG A CA 1
ATOM 1557 C C . ARG A 1 189 ? 7.414 4.600 -19.305 1.00 80.94 189 ARG A C 1
ATOM 1559 O O . ARG A 1 189 ? 7.250 4.884 -20.488 1.00 80.94 189 ARG A O 1
ATOM 1566 N N . ARG A 1 190 ? 8.052 5.397 -18.439 1.00 81.81 190 ARG A N 1
ATOM 1567 C CA . ARG A 1 190 ? 8.693 6.665 -18.835 1.00 81.81 190 ARG A CA 1
ATOM 1568 C C . ARG A 1 190 ? 9.731 6.435 -19.929 1.00 81.81 190 ARG A C 1
ATOM 1570 O O . ARG A 1 190 ? 9.740 7.154 -20.920 1.00 81.81 190 ARG A O 1
ATOM 1577 N N . TYR A 1 191 ? 10.555 5.401 -19.772 1.00 84.06 191 TYR A N 1
ATOM 1578 C CA . TYR A 1 191 ? 11.546 5.003 -20.767 1.00 84.06 191 TYR A CA 1
ATOM 1579 C C . TYR A 1 191 ? 10.901 4.617 -22.103 1.00 84.06 191 TYR A C 1
ATOM 1581 O O . TYR A 1 191 ? 11.304 5.106 -23.154 1.00 84.06 191 TYR A O 1
ATOM 1589 N N . ARG A 1 192 ? 9.846 3.799 -22.070 1.00 82.88 192 ARG A N 1
ATOM 1590 C CA . ARG A 1 192 ? 9.135 3.385 -23.282 1.00 82.88 192 ARG A CA 1
ATOM 1591 C C . ARG A 1 192 ? 8.464 4.556 -23.995 1.00 82.88 192 ARG A C 1
ATOM 1593 O O . ARG A 1 192 ? 8.610 4.690 -25.199 1.00 82.88 192 ARG A O 1
ATOM 1600 N N . MET A 1 193 ? 7.803 5.440 -23.249 1.00 81.31 193 MET A N 1
ATOM 1601 C CA . MET A 1 193 ? 7.206 6.655 -23.809 1.00 81.31 193 MET A CA 1
ATOM 1602 C C . MET A 1 193 ? 8.250 7.574 -24.442 1.00 81.31 193 MET A C 1
ATOM 1604 O O . MET A 1 193 ? 7.976 8.173 -25.478 1.00 81.31 193 MET A O 1
ATOM 1608 N N . LEU A 1 194 ? 9.440 7.672 -23.841 1.00 82.94 194 LEU A N 1
ATOM 1609 C CA . LEU A 1 194 ? 10.543 8.429 -24.417 1.00 82.94 194 LEU A CA 1
ATOM 1610 C C . LEU A 1 194 ? 10.948 7.858 -25.777 1.00 82.94 194 LEU A C 1
ATOM 1612 O O . LEU A 1 194 ? 11.071 8.644 -26.710 1.00 82.94 194 LEU A O 1
ATOM 1616 N N . ILE A 1 195 ? 11.133 6.534 -25.881 1.00 84.00 195 ILE A N 1
ATOM 1617 C CA . ILE A 1 195 ? 11.485 5.847 -27.136 1.00 84.00 195 ILE A CA 1
ATOM 1618 C C . ILE A 1 195 ? 10.393 6.033 -28.186 1.00 84.00 195 ILE A C 1
ATOM 1620 O O . ILE A 1 195 ? 10.692 6.462 -29.296 1.00 84.00 195 ILE A O 1
ATOM 1624 N N . ASP A 1 196 ? 9.141 5.741 -27.828 1.00 81.88 196 ASP A N 1
ATOM 1625 C CA . ASP A 1 196 ? 8.000 5.786 -28.748 1.00 81.88 196 ASP A CA 1
ATOM 1626 C C . ASP A 1 196 ? 7.746 7.212 -29.274 1.00 81.88 196 ASP A C 1
ATOM 1628 O O . ASP A 1 196 ? 7.227 7.393 -30.372 1.00 81.88 196 ASP A O 1
ATOM 1632 N N . GLY A 1 197 ? 8.111 8.233 -28.490 1.00 80.75 197 GLY A N 1
ATOM 1633 C CA . GLY A 1 197 ? 8.019 9.639 -28.876 1.00 80.75 197 GLY A CA 1
ATOM 1634 C C . GLY A 1 197 ? 9.192 10.158 -29.714 1.00 80.75 197 GLY A C 1
ATOM 1635 O O . GLY A 1 197 ? 9.133 11.304 -30.160 1.00 80.75 197 GLY A O 1
ATOM 1636 N N . GLN A 1 198 ? 10.260 9.376 -29.919 1.00 81.81 198 GLN A N 1
ATOM 1637 C CA . GLN A 1 198 ? 11.365 9.808 -30.773 1.00 81.81 198 GLN A CA 1
ATOM 1638 C C . GLN A 1 198 ? 11.033 9.627 -32.258 1.00 81.81 198 GLN A C 1
ATOM 1640 O O . GLN A 1 198 ? 10.487 8.614 -32.686 1.00 81.81 198 GLN A O 1
ATOM 1645 N N . ASP A 1 199 ? 11.443 10.597 -33.070 1.00 83.19 199 ASP A N 1
ATOM 1646 C CA . ASP A 1 199 ? 11.333 10.517 -34.523 1.00 83.19 199 ASP A CA 1
ATOM 1647 C C . ASP A 1 199 ? 12.359 9.524 -35.083 1.00 83.19 199 ASP A C 1
ATOM 1649 O O . ASP A 1 199 ? 13.567 9.774 -35.051 1.00 83.19 199 ASP A O 1
ATOM 1653 N N . ALA A 1 200 ? 11.868 8.406 -35.619 1.00 78.19 200 ALA A N 1
ATOM 1654 C CA . ALA A 1 200 ? 12.690 7.343 -36.186 1.00 78.19 200 ALA A CA 1
ATOM 1655 C C . ALA A 1 200 ? 13.625 7.832 -37.307 1.00 78.19 200 ALA A C 1
ATOM 1657 O O . ALA A 1 200 ? 14.689 7.247 -37.503 1.00 78.19 200 ALA A O 1
ATOM 1658 N N . SER A 1 201 ? 13.276 8.916 -38.011 1.00 80.62 201 SER A N 1
ATOM 1659 C CA . SER A 1 201 ? 14.102 9.476 -39.089 1.00 80.62 201 SER A CA 1
ATOM 1660 C C . SER A 1 201 ? 15.410 10.105 -38.594 1.00 80.62 201 SER A C 1
ATOM 1662 O O . SER A 1 201 ? 16.362 10.236 -39.363 1.00 80.62 201 SER A O 1
ATOM 1664 N N . LYS A 1 202 ? 15.491 10.456 -37.302 1.00 79.88 202 LYS A N 1
ATOM 1665 C CA . LYS A 1 202 ? 16.683 11.058 -36.685 1.00 79.88 202 LYS A CA 1
ATOM 1666 C C . LYS A 1 202 ? 17.752 10.037 -36.306 1.00 79.88 202 LYS A C 1
ATOM 1668 O O . LYS A 1 202 ? 18.858 10.429 -35.937 1.00 79.88 202 LYS A O 1
ATOM 1673 N N . PHE A 1 203 ? 17.449 8.743 -36.393 1.00 80.12 203 PHE A N 1
ATOM 1674 C CA . PHE A 1 203 ? 18.386 7.681 -36.051 1.00 80.12 203 PHE A CA 1
ATOM 1675 C C . PHE A 1 203 ? 18.863 6.977 -37.314 1.00 80.12 203 PHE A C 1
ATOM 1677 O O . PHE A 1 203 ? 18.072 6.499 -38.125 1.00 80.12 203 PHE A O 1
ATOM 1684 N N . ALA A 1 204 ? 20.183 6.879 -37.469 1.00 80.25 204 ALA A N 1
ATOM 1685 C CA . ALA A 1 204 ? 20.753 6.017 -38.490 1.00 80.25 204 ALA A CA 1
ATOM 1686 C C . ALA A 1 204 ? 20.415 4.551 -38.165 1.00 80.25 204 ALA A C 1
ATOM 1688 O O . ALA A 1 204 ? 20.469 4.161 -36.991 1.00 80.25 204 ALA A O 1
ATOM 1689 N N . PRO A 1 205 ? 20.102 3.717 -39.172 1.00 81.06 205 PRO A N 1
ATOM 1690 C CA . PRO A 1 205 ? 19.888 2.301 -38.939 1.00 81.06 205 PRO A CA 1
ATOM 1691 C C . PRO A 1 205 ? 21.145 1.686 -38.301 1.00 81.06 205 PRO A C 1
ATOM 1693 O O . PRO A 1 205 ? 22.267 2.007 -38.713 1.00 81.06 205 PRO A O 1
ATOM 1696 N N . PRO A 1 206 ? 20.986 0.807 -37.297 1.00 82.00 206 PRO A N 1
ATOM 1697 C CA . PRO A 1 206 ? 22.119 0.160 -36.655 1.00 82.00 206 PRO A CA 1
ATOM 1698 C C . PRO A 1 206 ? 22.927 -0.627 -37.688 1.00 82.00 206 PRO A C 1
ATOM 1700 O O . PRO A 1 206 ? 22.376 -1.287 -38.575 1.00 82.00 206 PRO A O 1
ATOM 1703 N N . ARG A 1 207 ? 24.256 -0.551 -37.584 1.00 89.06 207 ARG A N 1
ATOM 1704 C CA . ARG A 1 207 ? 25.142 -1.257 -38.510 1.00 89.06 207 ARG A CA 1
ATOM 1705 C C . ARG A 1 207 ? 24.955 -2.775 -38.385 1.00 89.06 207 ARG A C 1
ATOM 1707 O O . ARG A 1 207 ? 24.709 -3.307 -37.301 1.00 89.06 207 ARG A O 1
ATOM 1714 N N . ARG A 1 208 ? 25.064 -3.481 -39.515 1.00 87.44 208 ARG A N 1
ATOM 1715 C CA . ARG A 1 208 ? 24.785 -4.927 -39.603 1.00 87.44 208 ARG A CA 1
ATOM 1716 C C . ARG A 1 208 ? 25.714 -5.774 -38.734 1.00 87.44 208 ARG A C 1
ATOM 1718 O O . ARG A 1 208 ? 25.265 -6.768 -38.181 1.00 87.44 208 ARG A O 1
ATOM 1725 N N . ASP A 1 209 ? 26.975 -5.388 -38.610 1.00 90.38 209 ASP A N 1
ATOM 1726 C CA . ASP A 1 209 ? 27.966 -6.023 -37.734 1.00 90.38 209 ASP A CA 1
ATOM 1727 C C . ASP A 1 209 ? 27.544 -5.970 -36.258 1.00 90.38 209 ASP A C 1
ATOM 1729 O O . ASP A 1 209 ? 27.585 -6.988 -35.569 1.00 90.38 209 ASP A O 1
ATOM 1733 N N . ILE A 1 210 ? 27.040 -4.821 -35.797 1.00 87.75 210 ILE A N 1
ATOM 1734 C CA . ILE A 1 210 ? 26.515 -4.657 -34.435 1.00 87.75 210 ILE A CA 1
ATOM 1735 C C . ILE A 1 210 ? 25.283 -5.546 -34.226 1.00 87.75 210 ILE A C 1
ATOM 1737 O O . ILE A 1 210 ? 25.193 -6.248 -33.219 1.00 87.75 210 ILE A O 1
ATOM 1741 N N . LEU A 1 211 ? 24.356 -5.573 -35.190 1.00 88.38 211 LEU A N 1
ATOM 1742 C CA . LEU A 1 211 ? 23.169 -6.433 -35.121 1.00 88.38 211 LEU A CA 1
ATOM 1743 C C . LEU A 1 211 ? 23.532 -7.923 -35.059 1.00 88.38 211 LEU A C 1
ATOM 1745 O O . LEU A 1 211 ? 22.943 -8.661 -34.272 1.00 88.38 211 LEU A O 1
ATOM 1749 N N . GLN A 1 212 ? 24.518 -8.362 -35.846 1.00 89.56 212 GLN A N 1
ATOM 1750 C CA . GLN A 1 212 ? 25.023 -9.739 -35.815 1.00 89.56 212 GLN A CA 1
ATOM 1751 C C . GLN A 1 212 ? 25.694 -10.067 -34.476 1.00 89.56 212 GLN A C 1
ATOM 1753 O O . GLN A 1 212 ? 25.491 -11.156 -33.940 1.00 89.56 212 GLN A O 1
ATOM 1758 N N . GLY A 1 213 ? 26.434 -9.119 -33.893 1.00 88.81 213 GLY A N 1
ATOM 1759 C CA . GLY A 1 213 ? 27.002 -9.259 -32.552 1.00 88.81 213 GLY A CA 1
ATOM 1760 C C . GLY A 1 213 ? 25.928 -9.432 -31.475 1.00 88.81 213 GLY A C 1
ATOM 1761 O O . GLY A 1 213 ? 26.006 -10.359 -30.668 1.00 88.81 213 GLY A O 1
ATOM 1762 N N . ILE A 1 214 ? 24.882 -8.600 -31.503 1.00 87.12 214 ILE A N 1
ATOM 1763 C CA . ILE A 1 214 ? 23.740 -8.703 -30.580 1.00 87.12 214 ILE A CA 1
ATOM 1764 C C . ILE A 1 214 ? 23.028 -10.050 -30.757 1.00 87.12 214 ILE A C 1
ATOM 1766 O O . ILE A 1 214 ? 22.779 -10.750 -29.775 1.00 87.12 214 ILE A O 1
ATOM 1770 N N . LEU A 1 215 ? 22.749 -10.449 -32.002 1.00 88.56 215 LEU A N 1
ATOM 1771 C CA . LEU A 1 215 ? 22.120 -11.732 -32.311 1.00 88.56 215 LEU A CA 1
ATOM 1772 C C . LEU A 1 215 ? 22.953 -12.903 -31.781 1.00 88.56 215 LEU A C 1
ATOM 1774 O O . LEU A 1 215 ? 22.411 -13.808 -31.152 1.00 88.56 215 LEU A O 1
ATOM 1778 N N . HIS A 1 216 ? 24.271 -12.870 -31.977 1.00 89.81 216 HIS A N 1
ATOM 1779 C CA . HIS A 1 216 ? 25.173 -13.906 -31.486 1.00 89.81 216 HIS A CA 1
ATOM 1780 C C . HIS A 1 216 ? 25.130 -14.029 -29.956 1.00 89.81 216 HIS A C 1
ATOM 1782 O O . HIS A 1 216 ? 25.050 -15.141 -29.430 1.00 89.81 216 HIS A O 1
ATOM 1788 N N . VAL A 1 217 ? 25.129 -12.903 -29.235 1.00 88.44 217 VAL A N 1
ATOM 1789 C CA . VAL A 1 217 ? 25.013 -12.885 -27.768 1.00 88.44 217 VAL A CA 1
ATOM 1790 C C . VAL A 1 217 ? 23.677 -13.482 -27.312 1.00 88.44 217 VAL A C 1
ATOM 1792 O O . VAL A 1 217 ? 23.663 -14.339 -26.427 1.00 88.44 217 VAL A O 1
ATOM 1795 N N . LEU A 1 218 ? 22.567 -13.110 -27.955 1.00 85.81 218 LEU A N 1
ATOM 1796 C CA . LEU A 1 218 ? 21.237 -13.652 -27.650 1.00 85.81 218 LEU A CA 1
ATOM 1797 C C . LEU A 1 218 ? 21.143 -15.159 -27.938 1.00 85.81 218 LEU A C 1
ATOM 1799 O O . LEU A 1 218 ? 20.621 -15.929 -27.127 1.00 85.81 218 LEU A O 1
ATOM 1803 N N . MET A 1 219 ? 21.695 -15.609 -29.066 1.00 87.50 219 MET A N 1
ATOM 1804 C CA . MET A 1 219 ? 21.748 -17.028 -29.432 1.00 87.50 219 MET A CA 1
ATOM 1805 C C . MET A 1 219 ? 22.626 -17.843 -28.475 1.00 87.50 219 MET A C 1
ATOM 1807 O O . MET A 1 219 ? 22.321 -18.995 -28.167 1.00 87.50 219 MET A O 1
ATOM 1811 N N . LYS A 1 220 ? 23.717 -17.261 -27.974 1.00 82.38 220 LYS A N 1
ATOM 1812 C CA . LYS A 1 220 ? 24.576 -17.908 -26.979 1.00 82.38 220 LYS A CA 1
ATOM 1813 C C . LYS A 1 220 ? 23.859 -18.048 -25.633 1.00 82.38 220 LYS A C 1
ATOM 1815 O O . LYS A 1 220 ? 23.890 -19.130 -25.051 1.00 82.38 220 LYS A O 1
ATOM 1820 N N . GLY A 1 221 ? 23.174 -16.997 -25.176 1.00 77.50 221 GLY A N 1
ATOM 1821 C CA . GLY A 1 221 ? 22.402 -17.022 -23.930 1.00 77.50 221 GLY A CA 1
ATOM 1822 C C . GLY A 1 221 ? 21.243 -18.024 -23.963 1.00 77.50 221 GLY A C 1
ATOM 1823 O O . GLY A 1 221 ? 21.066 -18.805 -23.031 1.00 77.50 221 GLY A O 1
ATOM 1824 N N . THR A 1 222 ? 20.500 -18.082 -25.071 1.00 75.31 222 THR A N 1
ATOM 1825 C CA . THR A 1 222 ? 19.402 -19.054 -25.253 1.00 75.31 222 THR A CA 1
ATOM 1826 C C . THR A 1 222 ? 19.897 -20.500 -25.271 1.00 75.31 222 THR A C 1
ATOM 1828 O O . THR A 1 222 ? 19.312 -21.347 -24.601 1.00 75.31 222 THR A O 1
ATOM 1831 N N . ARG A 1 223 ? 21.019 -20.794 -25.944 1.00 74.44 223 ARG A N 1
ATOM 1832 C CA . ARG A 1 223 ? 21.643 -22.131 -25.908 1.00 74.44 223 ARG A CA 1
ATOM 1833 C C . ARG A 1 223 ? 22.088 -22.539 -24.503 1.00 74.44 223 ARG A C 1
ATOM 1835 O O . ARG A 1 223 ? 21.912 -23.692 -24.125 1.00 74.44 223 ARG A O 1
ATOM 1842 N N . GLN A 1 224 ? 22.637 -21.610 -23.722 1.00 68.69 224 GLN A N 1
ATOM 1843 C CA . GLN A 1 224 ? 23.016 -21.880 -22.333 1.00 68.69 224 GLN A CA 1
ATOM 1844 C C . GLN A 1 224 ? 21.794 -22.196 -21.463 1.00 68.69 224 GLN A C 1
ATOM 1846 O O . GLN A 1 224 ? 21.829 -23.166 -20.712 1.00 68.69 224 GLN A O 1
ATOM 1851 N N . MET A 1 225 ? 20.694 -21.452 -21.614 1.00 61.22 225 MET A N 1
ATOM 1852 C CA . MET A 1 225 ? 19.456 -21.728 -20.878 1.00 61.22 225 MET A CA 1
ATOM 1853 C C . MET A 1 225 ? 18.830 -23.076 -21.256 1.00 61.22 225 MET A C 1
ATOM 1855 O O . MET A 1 225 ? 18.447 -23.831 -20.368 1.00 61.22 225 MET A O 1
ATOM 1859 N N . ILE A 1 226 ? 18.792 -23.423 -22.548 1.00 70.56 226 ILE A N 1
ATOM 1860 C CA . ILE A 1 226 ? 18.286 -24.726 -23.018 1.00 70.56 226 ILE A CA 1
ATOM 1861 C C . ILE A 1 226 ? 19.128 -25.876 -22.449 1.00 70.56 226 ILE A C 1
ATOM 1863 O O . ILE A 1 226 ? 18.578 -26.865 -21.973 1.00 70.56 226 ILE A O 1
ATOM 1867 N N . ASN A 1 227 ? 20.455 -25.737 -22.423 1.00 65.81 227 ASN A N 1
ATOM 1868 C CA . ASN A 1 227 ? 21.335 -26.759 -21.853 1.00 65.81 227 ASN A CA 1
ATOM 1869 C C . ASN A 1 227 ? 21.151 -26.923 -20.335 1.00 65.81 227 ASN A C 1
ATOM 1871 O O . ASN A 1 227 ? 21.210 -28.045 -19.841 1.00 65.81 227 ASN A O 1
ATOM 1875 N N . ILE A 1 228 ? 20.892 -25.837 -19.599 1.00 67.00 228 ILE A N 1
ATOM 1876 C CA . ILE A 1 228 ? 20.599 -25.889 -18.157 1.00 67.00 228 ILE A CA 1
ATOM 1877 C C . ILE A 1 228 ? 19.258 -26.590 -17.896 1.00 67.00 228 ILE A C 1
ATOM 1879 O O . ILE A 1 228 ? 19.163 -27.409 -16.983 1.00 67.00 228 ILE A O 1
ATOM 1883 N N . VAL A 1 229 ? 18.231 -26.303 -18.701 1.00 66.31 229 VAL A N 1
ATOM 1884 C CA . VAL A 1 229 ? 16.918 -26.963 -18.599 1.00 66.31 229 VAL A CA 1
ATOM 1885 C C . VAL A 1 229 ? 17.025 -28.452 -18.940 1.00 66.31 229 VAL A C 1
ATOM 1887 O O . VAL A 1 229 ? 16.513 -29.278 -18.190 1.00 66.31 229 VAL A O 1
ATOM 1890 N N . ASN A 1 230 ? 17.762 -28.805 -19.997 1.00 63.28 230 ASN A N 1
ATOM 1891 C CA . ASN A 1 230 ? 17.977 -30.199 -20.386 1.00 63.28 230 ASN A CA 1
ATOM 1892 C C . ASN A 1 230 ? 18.801 -30.972 -19.346 1.00 63.28 230 ASN A C 1
ATOM 1894 O O . ASN A 1 230 ? 18.438 -32.094 -19.019 1.00 63.28 230 ASN A O 1
ATOM 1898 N N . MET A 1 231 ? 19.851 -30.381 -18.756 1.00 58.09 231 MET A N 1
ATOM 1899 C CA . MET A 1 231 ? 20.579 -31.032 -17.657 1.00 58.09 231 MET A CA 1
ATOM 1900 C C . MET A 1 231 ? 19.673 -31.300 -16.455 1.00 58.09 231 MET A C 1
ATOM 1902 O O . MET A 1 231 ? 19.756 -32.373 -15.877 1.00 58.09 231 MET A O 1
ATOM 1906 N N . ARG A 1 232 ? 18.780 -30.371 -16.087 1.00 56.94 232 ARG A N 1
ATOM 1907 C CA . ARG A 1 232 ? 17.849 -30.572 -14.962 1.00 56.94 232 ARG A CA 1
ATOM 1908 C C . ARG A 1 232 ? 16.829 -31.690 -15.201 1.00 56.94 232 ARG A C 1
ATOM 1910 O O . ARG A 1 232 ? 16.364 -32.267 -14.227 1.00 56.94 232 ARG A O 1
ATOM 1917 N N . GLN A 1 233 ? 16.500 -32.003 -16.454 1.00 54.00 233 GLN A N 1
ATOM 1918 C CA . GLN A 1 233 ? 15.615 -33.121 -16.803 1.00 54.00 233 GLN A CA 1
ATOM 1919 C C . GLN A 1 233 ? 16.337 -34.477 -16.839 1.00 54.00 233 GLN A C 1
ATOM 1921 O O . GLN A 1 233 ? 15.691 -35.496 -16.648 1.00 54.00 233 GLN A O 1
ATOM 1926 N N . SER A 1 234 ? 17.659 -34.500 -17.028 1.00 54.44 234 SER A N 1
ATOM 1927 C CA . SER A 1 234 ? 18.467 -35.732 -17.031 1.00 54.44 234 SER A CA 1
ATOM 1928 C C . SER A 1 234 ? 18.865 -36.242 -15.635 1.00 54.44 234 SER A C 1
ATOM 1930 O O . SER A 1 234 ? 19.525 -37.273 -15.539 1.00 54.44 234 SER A O 1
ATOM 1932 N N . PHE A 1 235 ? 18.526 -35.505 -14.570 1.00 51.09 235 PHE A N 1
ATOM 1933 C CA . PHE A 1 235 ? 18.792 -35.856 -13.163 1.00 51.09 235 PHE A CA 1
ATOM 1934 C C . PHE A 1 235 ? 17.513 -36.226 -12.378 1.00 51.09 235 PHE A C 1
ATOM 1936 O O . PHE A 1 235 ? 17.532 -36.227 -11.147 1.00 51.09 235 PHE A O 1
ATOM 1943 N N . ILE A 1 236 ? 16.420 -36.538 -13.082 1.00 44.81 236 ILE A N 1
ATOM 1944 C CA . ILE A 1 236 ? 15.183 -37.145 -12.556 1.00 44.81 236 ILE A CA 1
ATOM 1945 C C . ILE A 1 236 ? 15.045 -38.522 -13.204 1.00 44.81 236 ILE A C 1
ATOM 1947 O O . ILE A 1 236 ? 14.711 -39.477 -12.473 1.00 44.81 236 ILE A O 1
#

Sequence (236 aa):
IGAHYSPHVSQLNGALLAKYRQVLNDETMKKLKATKPSASLKRTKKNHIPEVQYDALSIANYQLPSCNDLVYDPNRDRVQRLSLELFDDPDEFETRTPDEWLQLPQPIQAKALWCINHQWVWLECHVLSYDPQSSLYQIQFTDCQNATGDSFCKHVRRLSVCFDAEDETRFFQRRQMCERLREEAKAYRRYRMLIDGQDASKFAPPRRDILQGILHVLMKGTRQMINIVNMRQSFI